Protein AF-A0A0R0FT89-F1 (afdb_monomer_lite)

Organism: Glycine max (NCBI:txid3847)

Sequence (189 aa):
MSRLRRLIQASVDATKKVISGNLDDLMPPPERPIFSFNSKQELSKWHLYSDSEFGGLSSASLQITESENGATSGIFSGNLSLDVSEGSKWNITRSGFCGMRSKKFDGFIDLDSYDTIAMKLKGDGRCYISTIYTENWVNSPGQMEDNSWQAFVYVPEGNWYIMKVLYLVERCLWFHSRSQSLCKGGGLC

Radius of gyration: 23.02 Å; chains: 1; bounding box: 57×59×63 Å

Secondary structure (DSSP, 8-state):
-HHHHHHHHHHHHHHHHHHTT-GGGGSPPS---S--TTSGGGGGGEEEEEGGGGTB--EEEEEEEE-TTS-EEEEEEEE----B-TT-SS--S----EEEEEPP-SS----TT-S-EEEEEEB-S-EEEEEEEE--SSSPTT--PPEEEEEEEE--BSSEEEEEE---TTHHHHHHHHHSSSS------

InterPro domains:
  IPR008979 Galactose-binding-like domain superfamily [SSF49785] (32-164)
  IPR013857 NADH:ubiquinone oxidoreductase intermediate-associated protein 30 [PF08547] (35-165)
  IPR039131 Complex I intermediate-associated protein 30, mitochondrial [PTHR13194] (4-165)

Structure (mmCIF, N/CA/C/O backbone):
data_AF-A0A0R0FT89-F1
#
_entry.id   AF-A0A0R0FT89-F1
#
loop_
_atom_site.group_PDB
_atom_site.id
_atom_site.type_symbol
_atom_site.label_atom_id
_atom_site.label_alt_id
_atom_site.label_comp_id
_atom_site.label_asym_id
_atom_site.label_entity_id
_atom_site.label_seq_id
_atom_site.pdbx_PDB_ins_code
_atom_site.Cartn_x
_atom_site.Cartn_y
_atom_site.Cartn_z
_atom_site.occupancy
_atom_site.B_iso_or_equiv
_atom_site.auth_seq_id
_atom_site.auth_comp_id
_atom_site.auth_asym_id
_atom_site.auth_atom_id
_atom_site.pdbx_PDB_model_num
ATOM 1 N N . MET A 1 1 ? 0.364 22.016 33.269 1.00 51.41 1 MET A N 1
ATOM 2 C CA . MET A 1 1 ? -0.977 21.803 33.870 1.00 51.41 1 MET A CA 1
ATOM 3 C C . MET A 1 1 ? -1.904 20.878 33.057 1.00 51.41 1 MET A C 1
ATOM 5 O O . MET A 1 1 ? -2.692 20.181 33.680 1.00 51.41 1 MET A O 1
ATOM 9 N N . SER A 1 2 ? -1.837 20.799 31.713 1.00 70.06 2 SER A N 1
ATOM 10 C CA . SER A 1 2 ? -2.791 19.978 30.921 1.00 70.06 2 SER A CA 1
ATOM 11 C C . SER A 1 2 ? -2.504 18.465 30.889 1.00 70.06 2 SER A C 1
ATOM 13 O O . SER A 1 2 ? -3.442 17.675 30.867 1.00 70.06 2 SER A O 1
ATOM 15 N N . ARG A 1 3 ? -1.233 18.037 30.938 1.00 62.16 3 ARG A N 1
ATOM 16 C CA . ARG A 1 3 ? -0.854 16.608 30.864 1.00 62.16 3 ARG A CA 1
ATOM 17 C C . ARG A 1 3 ? -1.280 15.804 32.097 1.00 62.16 3 ARG A C 1
ATOM 19 O O . ARG A 1 3 ? -1.807 14.711 31.948 1.00 62.16 3 ARG A O 1
ATOM 26 N N . LEU A 1 4 ? -1.129 16.377 33.293 1.00 74.75 4 LEU A N 1
ATOM 27 C CA . LEU A 1 4 ? -1.527 15.730 34.549 1.00 74.75 4 LEU A CA 1
ATOM 28 C C . LEU A 1 4 ? -3.049 15.544 34.639 1.00 74.75 4 LEU A C 1
ATOM 30 O O . LEU A 1 4 ? -3.516 14.469 34.993 1.00 74.75 4 LEU A O 1
ATOM 34 N N . ARG A 1 5 ? -3.826 16.556 34.226 1.00 74.69 5 ARG A N 1
ATOM 35 C CA . ARG A 1 5 ? -5.290 16.439 34.123 1.00 74.69 5 ARG A CA 1
ATOM 36 C C . ARG A 1 5 ? -5.708 15.348 33.143 1.00 74.69 5 ARG A C 1
ATOM 38 O O . ARG A 1 5 ? -6.642 14.619 33.429 1.00 74.69 5 ARG A O 1
ATOM 45 N N . ARG A 1 6 ? -4.996 15.205 32.022 1.00 68.31 6 ARG A N 1
ATOM 46 C CA . ARG A 1 6 ? -5.276 14.176 31.013 1.00 68.31 6 ARG A CA 1
ATOM 47 C C . ARG A 1 6 ? -5.025 12.759 31.542 1.00 68.31 6 ARG A C 1
ATOM 49 O O . ARG A 1 6 ? -5.810 11.869 31.249 1.00 68.31 6 ARG A O 1
ATOM 56 N N . LEU A 1 7 ? -3.980 12.572 32.352 1.00 77.94 7 LEU A N 1
ATOM 57 C CA . LEU A 1 7 ? -3.679 11.292 33.008 1.00 77.94 7 LEU A CA 1
ATOM 58 C C . LEU A 1 7 ? -4.712 10.936 34.085 1.00 77.94 7 LEU A C 1
ATOM 60 O O . LEU A 1 7 ? -5.176 9.802 34.132 1.00 77.94 7 LEU A O 1
ATOM 64 N N . ILE A 1 8 ? -5.111 11.909 34.908 1.00 79.50 8 ILE A N 1
ATOM 65 C CA . ILE A 1 8 ? -6.155 11.716 35.926 1.00 79.50 8 ILE A CA 1
ATOM 66 C C . ILE A 1 8 ? -7.503 11.417 35.259 1.00 79.50 8 ILE A C 1
ATOM 68 O O . ILE A 1 8 ? -8.214 10.517 35.687 1.00 79.50 8 ILE A O 1
ATOM 72 N N . GLN A 1 9 ? -7.835 12.125 34.177 1.00 75.88 9 GLN A N 1
ATOM 73 C CA . GLN A 1 9 ? -9.058 11.873 33.418 1.00 75.88 9 GLN A CA 1
ATOM 74 C C . GLN A 1 9 ? -9.055 10.460 32.822 1.00 75.88 9 GLN A C 1
ATOM 76 O O . GLN A 1 9 ? -10.023 9.729 32.992 1.00 75.88 9 GLN A O 1
ATOM 81 N N . ALA A 1 10 ? -7.938 10.038 32.221 1.00 74.31 10 ALA A N 1
ATOM 82 C CA . ALA A 1 10 ? -7.791 8.689 31.683 1.00 74.31 10 ALA A CA 1
ATOM 83 C C . ALA A 1 10 ? -7.936 7.600 32.762 1.00 74.31 10 ALA A C 1
ATOM 85 O O . ALA A 1 10 ? -8.550 6.570 32.492 1.00 74.31 10 ALA A O 1
ATOM 86 N N . SER A 1 11 ? -7.426 7.817 33.985 1.00 75.38 11 SER A N 1
ATOM 87 C CA . SER A 1 11 ? -7.580 6.836 35.071 1.00 75.38 11 SER A CA 1
A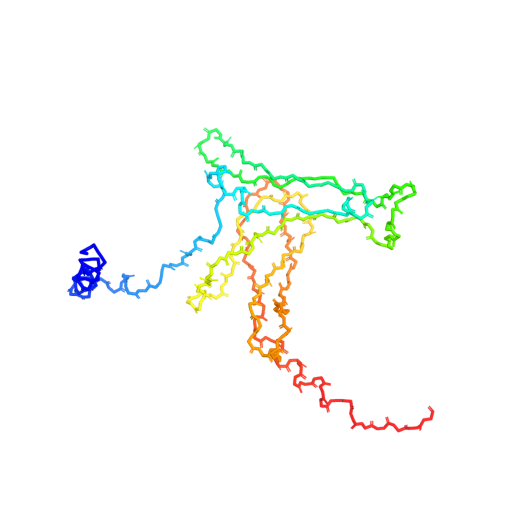TOM 88 C C . SER A 1 11 ? -9.017 6.767 35.598 1.00 75.38 11 SER A C 1
ATOM 90 O O . SER A 1 11 ? -9.526 5.675 35.856 1.00 75.38 11 SER A O 1
ATOM 92 N N . VAL A 1 12 ? -9.698 7.911 35.712 1.00 81.12 12 VAL A N 1
ATOM 93 C CA . VAL A 1 12 ? -11.108 7.982 36.122 1.00 81.12 12 VAL A CA 1
ATOM 94 C C . VAL A 1 12 ? -12.009 7.335 35.072 1.00 81.12 12 VAL A C 1
ATOM 96 O O . VAL A 1 12 ? -12.907 6.575 35.432 1.00 81.12 12 VAL A O 1
ATOM 99 N N . ASP A 1 13 ? -11.751 7.578 33.788 1.00 78.31 13 ASP A N 1
ATOM 100 C CA . ASP A 1 13 ? -12.515 6.991 32.688 1.00 78.31 13 ASP A CA 1
ATOM 101 C C . ASP A 1 13 ? -12.289 5.472 32.610 1.00 78.31 13 ASP A C 1
ATOM 103 O O . ASP A 1 13 ? -13.249 4.720 32.464 1.00 78.31 13 ASP A O 1
ATOM 107 N N . ALA A 1 14 ? -11.050 5.001 32.798 1.00 71.38 14 ALA A N 1
ATOM 108 C CA . ALA A 1 14 ? -10.745 3.571 32.885 1.00 71.38 14 ALA A CA 1
ATOM 109 C C . ALA A 1 14 ? -11.446 2.903 34.081 1.00 71.38 14 ALA A C 1
ATOM 111 O O . ALA A 1 14 ? -12.045 1.841 33.938 1.00 71.38 14 ALA A O 1
ATOM 112 N N . THR A 1 15 ? -11.446 3.554 35.248 1.00 74.31 15 THR A N 1
ATOM 113 C CA . THR A 1 15 ? -12.088 3.024 36.463 1.00 74.31 15 THR A CA 1
ATOM 114 C C . THR A 1 15 ? -13.611 2.981 36.324 1.00 74.31 15 THR A C 1
ATOM 116 O O . THR A 1 15 ? -14.237 1.989 36.688 1.00 74.31 15 THR A O 1
ATOM 119 N N . LYS A 1 16 ? -14.222 4.018 35.735 1.00 71.69 16 LYS A N 1
ATOM 120 C CA . LYS A 1 16 ? -15.661 4.030 35.428 1.00 71.69 16 LYS A CA 1
ATOM 121 C C . LYS A 1 16 ? -16.050 2.916 34.457 1.00 71.69 16 LYS A C 1
ATOM 123 O O . LYS A 1 16 ? -17.075 2.278 34.675 1.00 71.69 16 LYS A O 1
ATOM 128 N N . LYS A 1 17 ? -15.230 2.656 33.435 1.00 66.94 17 LYS A N 1
ATOM 129 C CA . LYS A 1 17 ? -15.458 1.576 32.463 1.00 66.94 17 LYS A CA 1
ATOM 130 C C . LYS A 1 17 ? -15.412 0.195 33.114 1.00 66.94 17 LYS A C 1
ATOM 132 O O . LYS A 1 17 ? -16.342 -0.584 32.935 1.00 66.94 17 LYS A O 1
ATOM 137 N N . VAL A 1 18 ? -14.409 -0.066 33.954 1.00 66.69 18 VAL A N 1
ATOM 138 C CA . VAL A 1 18 ? -14.287 -1.340 34.689 1.00 66.69 18 VAL A CA 1
ATOM 139 C C . VAL A 1 18 ? -15.462 -1.553 35.650 1.00 66.69 18 VAL A C 1
ATOM 141 O O . VAL A 1 18 ? -16.026 -2.641 35.697 1.00 66.69 18 VAL A O 1
ATOM 144 N N . ILE A 1 19 ? -15.877 -0.511 36.380 1.00 69.19 19 ILE A N 1
ATOM 145 C CA . ILE A 1 19 ? -17.004 -0.593 37.326 1.00 69.19 19 ILE A CA 1
ATOM 146 C C . ILE A 1 19 ? -18.345 -0.777 36.600 1.00 69.19 19 ILE A C 1
ATOM 148 O O . ILE A 1 19 ? -19.240 -1.427 37.132 1.00 69.19 19 ILE A O 1
ATOM 152 N N . SER A 1 20 ? -18.490 -0.238 35.384 1.00 68.25 20 SER A N 1
ATOM 153 C CA . SER A 1 20 ? -19.727 -0.362 34.602 1.00 68.25 20 SER A CA 1
ATOM 154 C C . SER A 1 20 ? -20.016 -1.778 34.085 1.00 68.25 20 SER A C 1
ATOM 156 O O . SER A 1 20 ? -21.112 -2.017 33.589 1.00 68.25 20 SER A O 1
ATOM 158 N N . GLY A 1 21 ? -19.079 -2.727 34.233 1.00 58.06 21 GLY A N 1
ATOM 159 C CA . GLY A 1 21 ? -19.326 -4.155 34.000 1.00 58.06 21 GLY A CA 1
ATOM 160 C C . GLY A 1 21 ? -19.581 -4.548 32.542 1.00 58.06 21 GLY A C 1
ATOM 161 O O . GLY A 1 21 ? -19.957 -5.689 32.283 1.00 58.06 21 GLY A O 1
ATOM 162 N N . ASN A 1 22 ? -19.372 -3.637 31.590 1.00 62.38 22 ASN A N 1
ATOM 163 C CA . ASN A 1 22 ? -19.548 -3.918 30.173 1.00 62.38 22 ASN A CA 1
ATOM 164 C C . ASN A 1 22 ? -18.294 -4.640 29.653 1.00 62.38 22 ASN A C 1
ATOM 166 O O . ASN A 1 22 ? -17.325 -4.005 29.241 1.00 62.38 22 ASN A O 1
ATOM 170 N N . LEU A 1 23 ? -18.274 -5.973 29.760 1.00 61.62 23 LEU A N 1
ATOM 171 C CA . LEU A 1 23 ? -17.127 -6.809 29.369 1.00 61.62 23 LEU A CA 1
ATOM 172 C C . LEU A 1 23 ? -16.722 -6.600 27.898 1.00 61.62 23 LEU A C 1
ATOM 174 O O . LEU A 1 23 ? -15.545 -6.725 27.566 1.00 61.62 23 LEU A O 1
ATOM 178 N N . ASP A 1 24 ? -17.681 -6.220 27.051 1.00 63.78 24 ASP A N 1
ATOM 179 C CA . ASP A 1 24 ? -17.471 -5.911 25.634 1.00 63.78 24 ASP A CA 1
ATOM 180 C C . ASP A 1 24 ? -16.520 -4.716 25.419 1.00 63.78 24 ASP A C 1
ATOM 182 O O . ASP A 1 24 ? -15.804 -4.681 24.424 1.00 63.78 24 ASP A O 1
ATOM 186 N N . ASP A 1 25 ? -16.433 -3.776 26.372 1.00 62.91 25 ASP A N 1
ATOM 187 C CA . ASP A 1 25 ? -15.508 -2.628 26.314 1.00 62.91 25 ASP A CA 1
ATOM 188 C C . ASP A 1 25 ? -14.064 -2.986 26.731 1.00 62.91 25 ASP A C 1
ATOM 190 O O . ASP A 1 25 ? -13.153 -2.164 26.581 1.00 62.91 25 ASP A O 1
ATOM 194 N N . LEU A 1 26 ? -13.840 -4.186 27.285 1.00 70.62 26 LEU A N 1
ATOM 195 C CA . LEU A 1 26 ? -12.506 -4.708 27.620 1.00 70.62 26 LEU A CA 1
ATOM 196 C C . LEU A 1 26 ? -11.889 -5.509 26.470 1.00 70.62 26 LEU A C 1
ATOM 198 O O . LEU A 1 26 ? -10.682 -5.760 26.480 1.00 70.62 26 LEU A O 1
ATOM 202 N N . MET A 1 27 ? -12.702 -5.914 25.496 1.00 77.00 27 MET A N 1
ATOM 203 C CA . MET A 1 27 ? -12.238 -6.613 24.310 1.00 77.00 27 MET A CA 1
ATOM 204 C C . MET A 1 27 ? -11.830 -5.613 23.222 1.00 77.00 27 MET A C 1
ATOM 206 O O . MET A 1 27 ? -12.475 -4.575 23.053 1.00 77.00 27 MET A O 1
ATOM 210 N N . PRO A 1 28 ? -10.761 -5.899 22.459 1.00 80.69 28 PRO A N 1
ATOM 211 C CA . PRO A 1 28 ? -10.454 -5.116 21.274 1.00 80.69 28 PRO A CA 1
ATOM 212 C C . PRO A 1 28 ? -11.654 -5.164 20.314 1.00 80.69 28 PRO A C 1
ATOM 214 O O . PRO A 1 28 ? -12.344 -6.188 20.245 1.00 80.69 28 PRO A O 1
ATOM 217 N N . PRO A 1 29 ? -11.928 -4.073 19.575 1.00 86.12 29 PRO A N 1
ATOM 218 C CA . PRO A 1 29 ? -13.010 -4.079 18.605 1.00 86.12 29 PRO A CA 1
ATOM 219 C C . PRO A 1 29 ? -12.777 -5.203 17.586 1.00 86.12 29 PRO A C 1
ATOM 221 O O . PRO A 1 29 ? -11.628 -5.499 17.261 1.00 86.12 29 PRO A O 1
ATOM 224 N N . PRO A 1 30 ? -13.842 -5.808 17.037 1.00 86.88 30 PRO A N 1
ATOM 225 C CA . PRO A 1 30 ? -13.707 -6.922 16.098 1.00 86.88 30 PRO A CA 1
ATOM 226 C C . PRO A 1 30 ? -12.933 -6.537 14.828 1.00 86.88 30 PRO A C 1
ATOM 228 O O . PRO A 1 30 ? -12.317 -7.390 14.195 1.00 86.88 30 PRO A O 1
ATOM 231 N N . GLU A 1 31 ? -12.947 -5.253 14.457 1.00 90.25 31 GLU A N 1
ATOM 232 C CA . GLU A 1 31 ? -12.213 -4.714 13.317 1.00 90.25 31 GLU A CA 1
ATOM 233 C C . GLU A 1 31 ? -11.557 -3.378 13.679 1.00 90.25 31 GLU A C 1
ATOM 235 O O . GLU A 1 31 ? -12.156 -2.524 14.340 1.00 90.25 31 GLU A O 1
ATOM 240 N N . ARG A 1 32 ? -10.329 -3.169 13.190 1.00 91.00 32 ARG A N 1
ATOM 241 C CA . ARG A 1 32 ? -9.592 -1.910 13.330 1.00 91.00 32 ARG A CA 1
ATOM 242 C C . ARG A 1 32 ? -9.208 -1.361 11.954 1.00 91.00 32 ARG A C 1
ATOM 244 O O . ARG A 1 32 ? -8.388 -1.976 11.271 1.00 91.00 32 ARG A O 1
ATOM 251 N N . PRO A 1 33 ? -9.729 -0.191 11.537 1.00 91.19 33 PRO A N 1
ATOM 252 C CA . PRO A 1 33 ? -9.312 0.429 10.286 1.00 91.19 33 PRO A CA 1
ATOM 253 C C . PRO A 1 33 ? -7.873 0.948 10.404 1.00 91.19 33 PRO A C 1
ATOM 255 O O . PRO A 1 33 ? -7.570 1.783 11.256 1.00 91.19 33 PRO A O 1
ATOM 258 N N . ILE A 1 34 ? -6.989 0.451 9.534 1.00 91.12 34 ILE A N 1
ATOM 259 C CA . ILE A 1 34 ? -5.582 0.879 9.452 1.00 91.12 34 ILE A CA 1
ATOM 260 C C . ILE A 1 34 ? -5.455 2.086 8.515 1.00 91.12 34 ILE A C 1
ATOM 262 O O . ILE A 1 34 ? -4.914 3.123 8.890 1.00 91.12 34 ILE A O 1
ATOM 266 N N . PHE A 1 35 ? -6.014 1.963 7.310 1.00 91.44 35 PHE A N 1
ATOM 267 C CA . PHE A 1 35 ? -6.067 3.016 6.299 1.00 91.44 35 PHE A CA 1
ATOM 268 C C . PHE A 1 35 ? -7.493 3.143 5.770 1.00 91.44 35 PHE A C 1
ATOM 270 O O . PHE A 1 35 ? -8.168 2.136 5.556 1.00 91.44 35 PHE A O 1
ATOM 277 N N . SER A 1 36 ? -7.948 4.377 5.542 1.00 92.25 36 SER A N 1
ATOM 278 C CA . SER A 1 36 ? -9.286 4.645 5.007 1.00 92.25 36 SER A CA 1
ATOM 279 C C . SER A 1 36 ? -9.254 5.824 4.049 1.00 92.25 36 SER A C 1
ATOM 281 O O . SER A 1 36 ? -8.884 6.933 4.428 1.00 92.25 36 SER A O 1
ATOM 283 N N . PHE A 1 37 ? -9.711 5.616 2.817 1.00 92.56 37 PHE A N 1
ATOM 284 C CA . PHE A 1 37 ? -9.745 6.646 1.773 1.00 92.56 37 PHE A CA 1
ATOM 285 C C . PHE A 1 37 ? -10.969 7.566 1.891 1.00 92.56 37 PHE A C 1
ATOM 287 O O . PHE A 1 37 ? -11.637 7.857 0.902 1.00 92.56 37 PHE A O 1
ATOM 294 N N . ASN A 1 38 ? -11.254 8.036 3.110 1.00 90.12 38 ASN A N 1
ATOM 295 C CA . ASN A 1 38 ? -12.439 8.851 3.384 1.00 90.12 38 ASN A CA 1
ATOM 296 C C . ASN A 1 38 ? -12.203 10.348 3.148 1.00 90.12 38 ASN A C 1
ATOM 298 O O . ASN A 1 38 ? -13.153 11.116 3.038 1.00 90.12 38 ASN A O 1
ATOM 302 N N . SER A 1 39 ? -10.937 10.771 3.116 1.00 89.88 39 SER A N 1
ATOM 303 C CA . SER A 1 39 ? -10.529 12.171 3.008 1.00 89.88 39 SER A CA 1
ATOM 304 C C . SER A 1 39 ? -9.321 12.310 2.096 1.00 89.88 39 SER A C 1
ATOM 306 O O . SER A 1 39 ? -8.388 11.512 2.168 1.00 89.88 39 SER A O 1
ATOM 308 N N . LYS A 1 40 ? -9.289 13.383 1.295 1.00 90.12 40 LYS A N 1
ATOM 309 C CA . LYS A 1 40 ?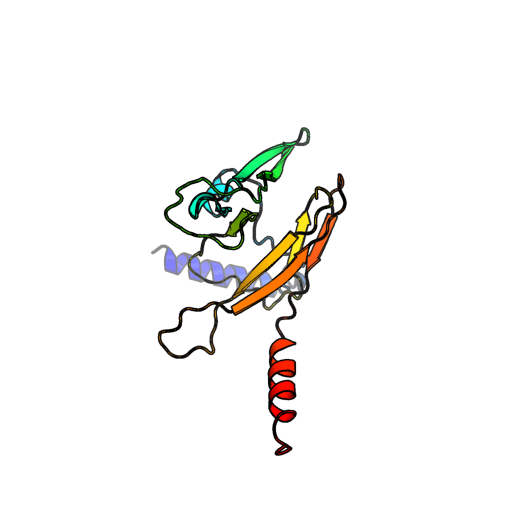 -8.163 13.725 0.403 1.00 90.12 40 LYS A CA 1
ATOM 310 C C . LYS A 1 40 ? -6.832 13.872 1.143 1.00 90.12 40 LYS A C 1
ATOM 312 O O . LYS A 1 40 ? -5.784 13.662 0.543 1.00 90.12 40 LYS A O 1
ATOM 317 N N . GLN A 1 41 ? -6.860 14.169 2.442 1.00 90.44 41 GLN A N 1
ATOM 318 C CA . GLN A 1 41 ? -5.656 14.223 3.275 1.00 90.44 41 GLN A CA 1
ATOM 319 C C . GLN A 1 41 ? -4.956 12.862 3.373 1.00 90.44 41 GLN A C 1
ATOM 321 O O . GLN A 1 41 ? -3.733 12.820 3.507 1.00 90.44 41 GLN A O 1
ATOM 326 N N . GLU A 1 42 ? -5.695 11.757 3.244 1.00 90.31 42 GLU A N 1
ATOM 327 C CA . GLU A 1 42 ? -5.132 10.409 3.302 1.00 90.31 42 GLU A CA 1
ATOM 328 C C . GLU A 1 42 ? -4.124 10.173 2.176 1.00 90.31 42 GLU A C 1
ATOM 330 O O . GLU A 1 42 ? -3.102 9.538 2.406 1.00 90.31 42 GLU A O 1
ATOM 335 N N . LEU A 1 43 ? -4.337 10.768 0.994 1.00 93.19 43 LEU A N 1
ATOM 336 C CA . LEU A 1 43 ? -3.427 10.650 -0.152 1.00 93.19 43 LEU A CA 1
ATOM 337 C C . LEU A 1 43 ? -1.994 11.075 0.188 1.00 93.19 43 LEU A C 1
ATOM 339 O O . LEU A 1 43 ? -1.039 10.509 -0.334 1.00 93.19 43 LEU A O 1
ATOM 343 N N . SER A 1 44 ? -1.829 12.027 1.112 1.00 93.44 44 SER A N 1
ATOM 344 C CA . SER A 1 44 ? -0.511 12.497 1.548 1.00 93.44 44 SER A CA 1
ATOM 345 C C . SER A 1 44 ? 0.297 11.433 2.296 1.00 93.44 44 SER A C 1
ATOM 347 O O . SER A 1 44 ? 1.528 11.518 2.318 1.00 93.44 44 SER A O 1
ATOM 349 N N . LYS A 1 45 ? -0.370 10.420 2.865 1.00 93.44 45 LYS A N 1
ATOM 350 C CA . LYS A 1 45 ? 0.250 9.281 3.553 1.00 93.44 45 LYS A CA 1
ATOM 351 C C . LYS A 1 45 ? 0.698 8.185 2.594 1.00 93.44 45 LYS A C 1
ATOM 353 O O . LYS A 1 45 ? 1.369 7.260 3.031 1.00 93.44 45 LYS A O 1
ATOM 358 N N . TRP A 1 46 ? 0.359 8.277 1.312 1.00 95.31 46 TRP A N 1
ATOM 359 C CA . TRP A 1 46 ? 0.740 7.297 0.304 1.00 95.31 46 TRP A CA 1
ATOM 360 C C . TRP A 1 46 ? 1.833 7.851 -0.604 1.00 95.31 46 TRP A C 1
ATOM 362 O O . TRP A 1 46 ? 1.964 9.057 -0.821 1.00 95.31 46 TRP A O 1
ATOM 372 N N . HIS A 1 47 ? 2.659 6.948 -1.107 1.00 95.44 47 HIS A N 1
ATOM 373 C CA . HIS A 1 47 ? 3.677 7.221 -2.101 1.00 95.44 47 HIS A CA 1
ATOM 374 C C . HIS A 1 47 ? 3.468 6.270 -3.276 1.00 95.44 47 HIS A C 1
ATOM 376 O O . HIS A 1 47 ? 3.432 5.050 -3.101 1.00 95.44 47 HIS A O 1
ATOM 382 N N . LEU A 1 48 ? 3.290 6.859 -4.455 1.00 96.19 48 LEU A N 1
ATOM 383 C CA . LEU A 1 48 ? 3.177 6.158 -5.726 1.00 96.19 48 LEU A CA 1
ATOM 384 C C . LEU A 1 48 ? 4.570 5.985 -6.309 1.00 96.19 48 LEU A C 1
ATOM 386 O O . LEU A 1 48 ? 5.383 6.900 -6.202 1.00 96.19 48 LEU A O 1
ATOM 390 N N . TYR A 1 49 ? 4.816 4.832 -6.914 1.00 94.75 49 TYR A N 1
ATOM 391 C CA . TYR A 1 49 ? 6.085 4.523 -7.559 1.00 94.75 49 TYR A CA 1
ATOM 392 C C . TYR A 1 49 ? 5.848 3.703 -8.829 1.00 94.75 49 TYR A C 1
ATOM 394 O O . TYR A 1 49 ? 4.889 2.930 -8.922 1.00 94.75 49 TYR A O 1
ATOM 402 N N . SER A 1 50 ? 6.731 3.863 -9.807 1.00 94.81 50 SER A N 1
ATOM 403 C CA . SER A 1 50 ? 6.711 3.135 -11.079 1.00 94.81 50 SER A CA 1
ATOM 404 C C . SER A 1 50 ? 8.110 3.024 -11.668 1.00 94.81 50 SER A C 1
ATOM 406 O O . SER A 1 50 ? 9.033 3.733 -11.265 1.00 94.81 50 SER A O 1
ATOM 408 N N . ASP A 1 51 ? 8.261 2.136 -12.647 1.00 92.56 51 ASP A N 1
ATOM 409 C CA . ASP A 1 51 ? 9.498 1.976 -13.418 1.00 92.56 51 ASP A CA 1
ATOM 410 C C . ASP A 1 51 ? 9.958 3.254 -14.148 1.00 92.56 51 ASP A C 1
ATOM 412 O O . ASP A 1 51 ? 11.123 3.345 -14.538 1.00 92.56 51 ASP A O 1
ATOM 416 N N . SER A 1 52 ? 9.092 4.263 -14.279 1.00 91.06 52 SER A N 1
ATOM 417 C CA . SER A 1 52 ? 9.410 5.571 -14.853 1.00 91.06 52 SER A CA 1
ATOM 418 C C . SER A 1 52 ? 10.550 6.296 -14.147 1.00 91.06 52 SER A C 1
ATOM 420 O O . SER A 1 52 ? 11.302 7.022 -14.791 1.00 91.06 52 SER A O 1
ATOM 422 N N . GLU A 1 53 ? 10.744 6.063 -12.845 1.00 89.31 53 GLU A N 1
ATOM 423 C CA . GLU A 1 53 ? 11.902 6.590 -12.101 1.00 89.31 53 GLU A CA 1
ATOM 424 C C . GLU A 1 53 ? 13.239 6.048 -12.634 1.00 89.31 53 GLU A C 1
ATOM 426 O O . GLU A 1 53 ? 14.291 6.671 -12.478 1.00 89.31 53 GLU A O 1
ATOM 431 N N . PHE A 1 54 ? 13.185 4.904 -13.314 1.00 89.06 54 PHE A N 1
ATOM 432 C CA . PHE A 1 54 ? 14.320 4.207 -13.901 1.00 89.06 54 PHE A CA 1
ATOM 433 C C . PHE A 1 54 ? 14.291 4.214 -15.439 1.00 89.06 54 PHE A C 1
ATOM 435 O O . PHE A 1 54 ? 15.094 3.526 -16.065 1.00 89.06 54 PHE A O 1
ATOM 442 N N . GLY A 1 55 ? 13.408 5.007 -16.057 1.00 89.25 55 GLY A N 1
ATOM 443 C CA . GLY A 1 55 ? 13.315 5.162 -17.513 1.00 89.25 55 GLY A CA 1
ATOM 444 C C . GLY A 1 55 ? 12.272 4.282 -18.209 1.00 89.25 55 GLY A C 1
ATOM 445 O O . GLY A 1 55 ? 12.206 4.317 -19.439 1.00 89.25 55 GLY A O 1
ATOM 446 N N . GLY A 1 56 ? 11.469 3.521 -17.459 1.00 91.06 56 GLY A N 1
ATOM 447 C CA . GLY A 1 56 ? 10.292 2.821 -17.980 1.00 91.06 56 GLY A CA 1
ATOM 448 C C . GLY A 1 56 ? 9.144 3.768 -18.349 1.00 91.06 56 GLY A C 1
ATOM 449 O O . GLY A 1 56 ? 9.175 4.960 -18.038 1.00 91.06 56 GLY A O 1
ATOM 450 N N . LEU A 1 57 ? 8.131 3.244 -19.038 1.00 92.44 57 LEU A N 1
ATOM 451 C CA . LEU A 1 57 ? 6.960 4.020 -19.465 1.00 92.44 57 LEU A CA 1
ATOM 452 C C . LEU A 1 57 ? 5.686 3.710 -18.658 1.00 92.44 57 LEU A C 1
ATOM 454 O O . LEU A 1 57 ? 4.601 4.150 -19.042 1.00 92.44 57 LEU A O 1
ATOM 458 N N . SER A 1 58 ? 5.788 2.981 -17.539 1.00 94.62 58 SER A N 1
ATOM 459 C CA . SER A 1 58 ? 4.638 2.748 -16.665 1.00 94.62 58 SER A CA 1
ATOM 460 C C . SER A 1 58 ? 4.299 3.992 -15.838 1.00 94.62 58 SER A C 1
ATOM 462 O O . SER A 1 58 ? 5.149 4.818 -15.510 1.00 94.62 58 SER A O 1
ATOM 464 N N . SER A 1 59 ? 3.032 4.119 -15.452 1.00 95.69 59 SER A N 1
ATOM 465 C CA . SER A 1 59 ? 2.522 5.219 -14.633 1.00 95.69 59 SER A CA 1
ATOM 466 C C . SER A 1 59 ? 1.553 4.719 -13.567 1.00 95.69 59 SER A C 1
ATOM 468 O O . SER A 1 59 ? 0.870 3.714 -13.755 1.00 95.69 59 SER A O 1
ATOM 470 N N . ALA A 1 60 ? 1.473 5.452 -12.458 1.00 96.69 60 ALA A N 1
ATOM 471 C CA . ALA A 1 60 ? 0.527 5.218 -11.374 1.00 96.69 60 ALA A CA 1
ATOM 472 C C . ALA A 1 60 ? -0.106 6.534 -10.909 1.00 96.69 60 ALA A C 1
ATOM 474 O O . ALA A 1 60 ? 0.536 7.582 -10.872 1.00 96.69 60 ALA A O 1
ATOM 475 N N . SER A 1 61 ? -1.369 6.465 -10.509 1.00 96.50 61 SER A N 1
ATOM 476 C CA . SER A 1 61 ? -2.140 7.564 -9.950 1.00 96.50 61 SER A CA 1
ATOM 477 C C . SER A 1 61 ? -3.049 7.051 -8.835 1.00 96.50 61 SER A C 1
ATOM 479 O O . SER A 1 61 ? -3.487 5.899 -8.844 1.00 96.50 61 SER A O 1
ATOM 481 N N . LEU A 1 62 ? -3.314 7.909 -7.854 1.00 96.31 62 LEU A N 1
ATOM 482 C CA . LEU A 1 62 ? -4.200 7.612 -6.737 1.00 96.31 62 LEU A CA 1
ATOM 483 C C . LEU A 1 62 ? -5.084 8.825 -6.487 1.00 96.31 62 LEU A C 1
ATOM 485 O O . LEU A 1 62 ? -4.591 9.923 -6.228 1.00 96.31 62 LEU A O 1
ATOM 489 N N . GLN A 1 63 ? -6.390 8.622 -6.584 1.00 95.25 63 GLN A N 1
ATOM 490 C CA . GLN A 1 63 ? -7.386 9.681 -6.457 1.00 95.25 63 GLN A CA 1
ATOM 491 C C . GLN A 1 63 ? -8.482 9.242 -5.495 1.00 95.25 63 GLN A C 1
ATOM 493 O O . GLN A 1 63 ? -8.735 8.052 -5.347 1.00 95.25 63 GLN A O 1
ATOM 498 N N . ILE A 1 64 ? -9.148 10.194 -4.846 1.00 94.62 64 ILE A N 1
ATOM 499 C CA . ILE A 1 64 ? -10.351 9.902 -4.060 1.00 94.62 64 ILE A CA 1
ATOM 500 C C . ILE A 1 64 ? -11.559 10.370 -4.848 1.00 94.62 64 ILE A C 1
ATOM 502 O O . ILE A 1 64 ? -11.602 11.515 -5.299 1.00 94.62 64 ILE A O 1
ATOM 506 N N . THR A 1 65 ? -12.526 9.473 -4.986 1.00 92.00 65 THR A N 1
ATOM 507 C CA . THR A 1 65 ? -13.805 9.726 -5.640 1.00 92.00 65 THR A CA 1
ATOM 508 C C . THR A 1 65 ? -14.938 9.619 -4.636 1.00 92.00 65 THR A C 1
ATOM 510 O O . THR A 1 65 ? -14.878 8.839 -3.683 1.00 92.00 65 THR A O 1
ATOM 513 N N . GLU A 1 66 ? -15.964 10.429 -4.856 1.00 89.81 66 GLU A N 1
ATOM 514 C CA . GLU A 1 66 ? -17.208 10.424 -4.098 1.00 89.81 66 GLU A CA 1
ATOM 515 C C . GLU A 1 66 ? -18.282 9.772 -4.966 1.00 89.81 66 GLU A C 1
ATOM 517 O O . GLU A 1 66 ? -18.467 10.143 -6.124 1.00 89.81 66 GLU A O 1
ATOM 522 N N . SER A 1 67 ? -18.951 8.758 -4.424 1.00 83.31 67 SER A N 1
ATOM 523 C CA . SER A 1 67 ? -20.109 8.138 -5.069 1.00 83.31 67 SER A CA 1
ATOM 524 C C . SER A 1 67 ? -21.383 8.941 -4.805 1.00 83.31 67 SER A C 1
ATOM 526 O O . SER A 1 67 ? -21.451 9.711 -3.848 1.00 83.31 67 SER A O 1
ATOM 528 N N . GLU A 1 68 ? -22.424 8.707 -5.608 1.00 74.81 68 GLU A N 1
ATOM 529 C CA . GLU A 1 68 ? -23.737 9.367 -5.485 1.00 74.81 68 GLU A CA 1
ATOM 530 C C . GLU A 1 68 ? -24.364 9.220 -4.087 1.00 74.81 68 GLU A C 1
ATOM 532 O O . GLU A 1 68 ? -25.081 10.103 -3.625 1.00 74.81 68 GLU A O 1
ATOM 537 N N . ASN A 1 69 ? -24.022 8.149 -3.365 1.00 78.81 69 ASN A N 1
ATOM 538 C CA . ASN A 1 69 ? -24.496 7.885 -2.005 1.00 78.81 69 ASN A CA 1
ATOM 539 C C . ASN A 1 69 ? -23.640 8.567 -0.916 1.00 78.81 69 ASN A C 1
ATOM 541 O O . ASN A 1 69 ? -23.771 8.242 0.262 1.00 78.81 69 ASN A O 1
ATOM 545 N N . GLY A 1 70 ? -22.706 9.449 -1.291 1.00 78.44 70 GLY A N 1
ATOM 546 C CA . GLY A 1 70 ? -21.784 10.124 -0.371 1.00 78.44 70 GLY A CA 1
ATOM 547 C C . GLY A 1 70 ? -20.648 9.241 0.159 1.00 78.44 70 GLY A C 1
ATOM 548 O O . GLY A 1 70 ? -19.838 9.702 0.961 1.00 78.44 70 GLY A O 1
ATOM 549 N N . ALA A 1 71 ? -20.552 7.979 -0.276 1.00 83.56 71 ALA A N 1
ATOM 550 C CA . ALA A 1 71 ? -19.445 7.108 0.105 1.00 83.56 71 ALA A CA 1
ATOM 551 C C . ALA A 1 71 ? -18.189 7.465 -0.701 1.00 83.56 71 ALA A C 1
ATOM 553 O O . ALA A 1 71 ? -18.224 7.509 -1.934 1.00 83.56 71 ALA A O 1
ATOM 554 N N . THR A 1 72 ? -17.084 7.693 0.003 1.00 91.38 72 THR A N 1
ATOM 555 C CA . THR A 1 72 ? -15.766 8.005 -0.555 1.00 91.38 72 THR A CA 1
ATOM 556 C C . THR A 1 72 ? -14.936 6.742 -0.762 1.00 91.38 72 THR A C 1
ATOM 558 O O . THR A 1 72 ? -14.984 5.803 0.034 1.00 91.38 72 THR A O 1
ATOM 561 N N . SER A 1 73 ? -14.167 6.700 -1.849 1.00 92.81 73 SER A N 1
ATOM 562 C CA . SER A 1 73 ? -13.259 5.588 -2.138 1.00 92.81 73 SER A CA 1
ATOM 563 C C . SER A 1 73 ? -11.994 6.046 -2.856 1.00 92.81 73 SER A C 1
ATOM 565 O O . SER A 1 73 ? -12.012 7.007 -3.627 1.00 92.81 73 SER A O 1
ATOM 567 N N . GLY A 1 74 ? -10.887 5.351 -2.593 1.00 94.50 74 GLY A N 1
ATOM 568 C CA . GLY A 1 74 ? -9.622 5.547 -3.292 1.00 94.50 74 GLY A CA 1
ATOM 569 C C . GLY A 1 74 ? -9.584 4.722 -4.573 1.00 94.50 74 GLY A C 1
ATOM 570 O O . GLY A 1 74 ? -9.826 3.518 -4.536 1.00 94.50 74 GLY A O 1
ATOM 571 N N . ILE A 1 75 ? -9.259 5.360 -5.692 1.00 95.00 75 ILE A N 1
ATOM 572 C CA . ILE A 1 75 ? -9.022 4.716 -6.981 1.00 95.00 75 ILE A CA 1
ATOM 573 C C . ILE A 1 75 ? -7.528 4.773 -7.262 1.00 95.00 75 ILE A C 1
ATOM 575 O O . ILE A 1 75 ? -6.976 5.849 -7.498 1.00 95.00 75 ILE A O 1
ATOM 579 N N . PHE A 1 76 ? -6.895 3.604 -7.236 1.00 95.25 76 PHE A N 1
ATOM 580 C CA . PHE A 1 76 ? -5.561 3.405 -7.783 1.00 95.25 76 PHE A CA 1
ATOM 581 C C . PHE A 1 76 ? -5.695 3.013 -9.256 1.00 95.25 76 PHE A C 1
ATOM 583 O O . PHE A 1 76 ? -6.412 2.069 -9.584 1.00 95.25 76 PHE A O 1
ATOM 590 N N . SER A 1 77 ? -5.033 3.745 -10.145 1.00 94.88 77 SER A N 1
ATOM 591 C CA . SER A 1 77 ? -5.059 3.491 -11.587 1.00 94.88 77 SER A CA 1
ATOM 592 C C . SER A 1 77 ? -3.712 3.815 -12.217 1.00 94.88 77 SER A C 1
ATOM 594 O O . SER A 1 77 ? -2.913 4.554 -11.650 1.00 94.88 77 SER A O 1
ATOM 596 N N . GLY A 1 78 ? -3.442 3.266 -13.396 1.00 93.88 78 GLY A N 1
ATOM 597 C CA . GLY A 1 78 ? -2.153 3.438 -14.047 1.00 93.88 78 GLY A CA 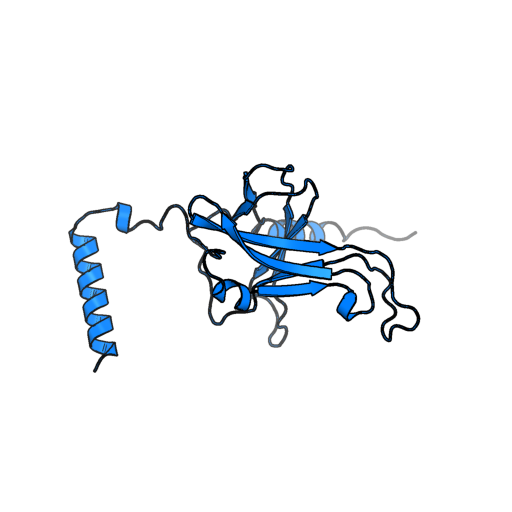1
ATOM 598 C C . GLY A 1 78 ? -2.088 2.763 -15.406 1.00 93.88 78 GLY A C 1
ATOM 599 O O . GLY A 1 78 ? -3.005 2.037 -15.799 1.00 93.88 78 GLY A O 1
ATOM 600 N N . ASN A 1 79 ? -0.990 2.997 -16.114 1.00 94.00 79 ASN A N 1
ATOM 601 C CA . ASN A 1 79 ? -0.652 2.288 -17.342 1.00 94.00 79 ASN A CA 1
ATOM 602 C C . ASN A 1 79 ? 0.613 1.463 -17.098 1.00 94.00 79 ASN A C 1
ATOM 604 O O . ASN A 1 79 ? 1.582 1.988 -16.560 1.00 94.00 79 ASN A O 1
ATOM 608 N N . LEU A 1 80 ? 0.589 0.185 -17.469 1.00 92.56 80 LEU A N 1
ATOM 609 C CA . LEU A 1 80 ? 1.761 -0.683 -17.414 1.00 92.56 80 LEU A CA 1
ATOM 610 C C . LEU A 1 80 ? 2.328 -0.821 -18.821 1.00 92.56 80 LEU A C 1
ATOM 612 O O . LEU A 1 80 ? 1.595 -1.207 -19.733 1.00 92.56 80 LEU A O 1
ATOM 616 N N . SER A 1 81 ? 3.623 -0.559 -18.968 1.00 91.56 81 SER A N 1
ATOM 617 C CA . SER A 1 81 ? 4.349 -0.772 -20.215 1.00 91.56 81 SER A CA 1
ATOM 618 C C . SER A 1 81 ? 5.672 -1.483 -19.951 1.00 91.56 81 SER A C 1
ATOM 620 O O . SER A 1 81 ? 6.341 -1.231 -18.952 1.00 91.56 81 SER A O 1
ATOM 622 N N . LEU A 1 82 ? 6.045 -2.382 -20.861 1.00 90.88 82 LEU A N 1
ATOM 623 C CA . LEU A 1 82 ? 7.367 -3.009 -20.876 1.00 90.88 82 LEU A CA 1
ATOM 624 C C . LEU A 1 82 ? 8.395 -2.152 -21.627 1.00 90.88 82 LEU A C 1
ATOM 626 O O . LEU A 1 82 ? 9.586 -2.462 -21.610 1.00 90.88 82 LEU A O 1
ATOM 630 N N . ASP A 1 83 ? 7.962 -1.070 -22.262 1.00 89.38 83 ASP A N 1
ATOM 631 C CA . ASP A 1 83 ? 8.842 -0.202 -23.025 1.00 89.38 83 ASP A CA 1
ATOM 632 C C . ASP A 1 83 ? 9.712 0.654 -22.099 1.00 89.38 83 ASP A C 1
ATOM 634 O O . ASP A 1 83 ? 9.308 1.075 -21.007 1.00 89.38 83 ASP A O 1
ATOM 638 N N . VAL A 1 84 ? 10.929 0.922 -22.565 1.00 86.88 84 VAL A N 1
ATOM 639 C CA . VAL A 1 84 ? 11.939 1.724 -21.874 1.00 86.88 84 VAL A CA 1
ATOM 640 C C . VAL A 1 84 ? 12.375 2.831 -22.821 1.00 86.88 84 VAL A C 1
ATOM 642 O O . VAL A 1 84 ? 12.558 2.601 -24.015 1.00 86.88 84 VAL A O 1
ATOM 645 N N . SER A 1 85 ? 12.523 4.041 -22.292 1.00 85.50 85 SER A N 1
ATOM 646 C CA . SER A 1 85 ? 12.974 5.191 -23.075 1.00 85.50 85 SER A CA 1
ATOM 647 C C . SER A 1 85 ? 14.396 4.991 -23.610 1.00 85.50 85 SER A C 1
ATOM 649 O O . SER A 1 85 ? 15.315 4.621 -22.876 1.00 85.50 85 SER A O 1
ATOM 651 N N . GLU A 1 86 ? 14.585 5.255 -24.904 1.00 80.31 86 GLU A N 1
ATOM 652 C CA . GLU A 1 86 ? 15.898 5.182 -25.544 1.00 80.31 86 GLU A CA 1
ATOM 653 C C . GLU A 1 86 ? 16.853 6.208 -24.913 1.00 80.31 86 GLU A C 1
ATOM 655 O O . GLU A 1 86 ? 16.547 7.397 -24.823 1.00 80.31 86 GLU A O 1
ATOM 660 N N . GLY A 1 87 ? 18.021 5.748 -24.455 1.00 73.44 87 GLY A N 1
ATOM 661 C CA . GLY A 1 87 ? 19.017 6.607 -23.808 1.00 73.44 87 GLY A CA 1
ATOM 662 C C . GLY A 1 87 ? 18.766 6.884 -22.321 1.00 73.44 87 GLY A C 1
ATOM 663 O O . GLY A 1 87 ? 19.345 7.829 -21.776 1.00 73.44 87 GLY A O 1
ATOM 664 N N . SER A 1 88 ? 17.938 6.081 -21.643 1.00 72.56 88 SER A N 1
ATOM 665 C CA . SER A 1 88 ? 17.794 6.160 -20.188 1.00 72.56 88 SER A CA 1
ATOM 666 C C . SER A 1 88 ? 19.153 6.012 -19.488 1.00 72.56 88 SER A C 1
ATOM 668 O O . SER A 1 88 ? 19.986 5.173 -19.828 1.00 72.56 88 SER A O 1
ATOM 670 N N . LYS A 1 89 ? 19.382 6.828 -18.451 1.00 73.56 89 LYS A N 1
ATOM 671 C CA . LYS A 1 89 ? 20.601 6.754 -17.621 1.00 73.56 89 LYS A CA 1
ATOM 672 C C . LYS A 1 89 ? 20.762 5.380 -16.954 1.00 73.56 89 LYS A C 1
ATOM 674 O O . LYS A 1 89 ? 21.875 4.962 -16.643 1.00 73.56 89 LYS A O 1
ATOM 679 N N . TRP A 1 90 ? 19.641 4.710 -16.705 1.00 73.06 90 TRP A N 1
ATOM 680 C CA . TRP A 1 90 ? 19.566 3.418 -16.047 1.00 73.06 90 TRP A CA 1
ATOM 681 C C . TRP A 1 90 ? 19.230 2.338 -17.075 1.00 73.06 90 TRP A C 1
ATOM 683 O O . TRP A 1 90 ? 18.176 2.387 -17.708 1.00 73.06 90 TRP A O 1
ATOM 693 N N . ASN A 1 91 ? 20.119 1.353 -17.222 1.00 73.56 91 ASN A N 1
ATOM 694 C CA . ASN A 1 91 ? 19.850 0.140 -17.992 1.00 73.56 91 ASN A CA 1
ATOM 695 C C . ASN A 1 91 ? 19.034 -0.823 -17.125 1.00 73.56 91 ASN A C 1
ATOM 697 O O . ASN A 1 91 ? 19.592 -1.636 -16.385 1.00 73.56 91 ASN A O 1
ATOM 701 N N . ILE A 1 92 ? 17.709 -0.705 -17.183 1.00 79.50 92 ILE A N 1
ATOM 702 C CA . ILE A 1 92 ? 16.813 -1.636 -16.498 1.00 79.50 92 ILE A CA 1
ATOM 703 C C . ILE A 1 92 ? 16.616 -2.905 -17.323 1.00 79.50 92 ILE A C 1
ATOM 705 O O . ILE A 1 92 ? 16.318 -2.859 -18.511 1.00 79.50 92 ILE A O 1
ATOM 709 N N . THR A 1 93 ? 16.770 -4.062 -16.681 1.00 76.12 93 THR A N 1
ATOM 710 C CA . THR A 1 93 ? 16.554 -5.371 -17.321 1.00 76.12 93 THR A CA 1
ATOM 711 C C . THR A 1 93 ? 15.089 -5.810 -17.282 1.00 76.12 93 THR A C 1
ATOM 713 O O . THR A 1 93 ? 14.704 -6.716 -18.017 1.00 76.12 93 THR A O 1
ATOM 716 N N . ARG A 1 94 ? 14.285 -5.230 -16.378 1.00 80.38 94 ARG A N 1
ATOM 717 C CA . ARG A 1 94 ? 12.872 -5.569 -16.158 1.00 80.38 94 ARG A CA 1
ATOM 718 C C . ARG A 1 94 ? 12.060 -4.304 -15.867 1.00 80.38 94 ARG A C 1
ATOM 720 O O . ARG A 1 94 ? 12.147 -3.752 -14.773 1.00 80.38 94 ARG A O 1
ATOM 727 N N . SER A 1 95 ? 11.301 -3.869 -16.862 1.00 87.38 95 SER A N 1
ATOM 728 C CA . SER A 1 95 ? 10.254 -2.841 -16.810 1.00 87.38 95 SER A CA 1
ATOM 729 C C . SER A 1 95 ? 8.874 -3.492 -16.613 1.00 87.38 95 SER A C 1
ATOM 731 O O . SER A 1 95 ? 8.761 -4.717 -16.524 1.00 87.38 95 SER A O 1
ATOM 733 N N . GLY A 1 96 ? 7.819 -2.685 -16.526 1.00 90.19 96 GLY A N 1
ATOM 734 C CA . GLY A 1 96 ? 6.434 -3.128 -16.386 1.00 90.19 96 GLY A CA 1
ATOM 735 C C . GLY A 1 96 ? 5.941 -3.190 -14.951 1.00 90.19 96 GLY A C 1
ATOM 736 O O . GLY A 1 96 ? 5.181 -4.099 -14.617 1.00 90.19 96 GLY A O 1
ATOM 737 N N . PHE A 1 97 ? 6.362 -2.260 -14.089 1.00 91.81 97 PHE A N 1
ATOM 738 C CA . PHE A 1 97 ? 5.856 -2.208 -12.717 1.00 91.81 97 PHE A CA 1
ATOM 739 C C . PHE A 1 97 ? 5.397 -0.815 -12.294 1.00 91.81 97 PHE A C 1
ATOM 741 O O . PHE A 1 97 ? 6.006 0.211 -12.599 1.00 91.81 97 PHE A O 1
ATOM 748 N N . CYS A 1 98 ? 4.329 -0.803 -11.504 1.00 94.62 98 CYS A N 1
ATOM 749 C CA . CYS A 1 98 ? 3.863 0.356 -10.766 1.00 94.62 98 CYS A CA 1
ATOM 750 C C . CYS A 1 98 ? 3.156 -0.097 -9.489 1.00 94.62 98 CYS A C 1
ATOM 752 O O . CYS A 1 98 ? 2.638 -1.214 -9.418 1.00 94.62 98 CYS A O 1
ATOM 754 N N . GLY A 1 99 ? 3.106 0.765 -8.483 1.00 94.94 99 GLY A N 1
ATOM 755 C CA . GLY A 1 99 ? 2.462 0.448 -7.221 1.00 94.94 99 GLY A CA 1
ATOM 756 C C . GLY A 1 99 ? 2.258 1.664 -6.336 1.00 94.94 99 GLY A C 1
ATOM 757 O O . GLY A 1 99 ? 2.589 2.802 -6.678 1.00 94.94 99 GLY A O 1
ATOM 758 N N . MET A 1 100 ? 1.700 1.395 -5.164 1.00 95.44 100 MET A N 1
ATOM 759 C CA . MET A 1 100 ? 1.568 2.365 -4.091 1.00 95.44 100 MET A CA 1
ATOM 760 C C . MET A 1 100 ? 1.987 1.726 -2.775 1.00 95.44 100 MET A C 1
ATOM 762 O O . MET A 1 100 ? 1.755 0.540 -2.548 1.00 95.44 100 MET A O 1
ATOM 766 N N . ARG A 1 101 ? 2.585 2.522 -1.895 1.00 93.81 101 ARG A N 1
ATOM 767 C CA . ARG A 1 101 ? 2.908 2.120 -0.524 1.00 93.81 101 ARG A CA 1
ATOM 768 C C . ARG A 1 101 ? 2.567 3.235 0.447 1.00 93.81 101 ARG A C 1
ATOM 770 O O . ARG A 1 101 ? 2.658 4.413 0.093 1.00 93.81 101 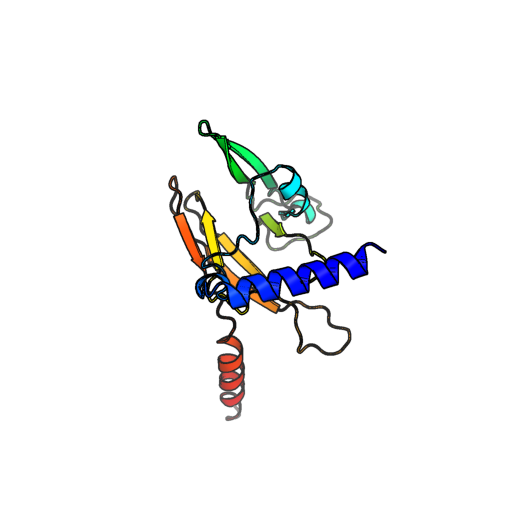ARG A O 1
ATOM 777 N N . SER A 1 102 ? 2.210 2.885 1.676 1.00 93.00 102 SER A N 1
ATOM 778 C CA . SER A 1 102 ? 2.140 3.871 2.749 1.00 93.00 102 SER A CA 1
ATOM 779 C C . SER A 1 102 ? 3.539 4.422 3.024 1.00 93.00 102 SER A C 1
ATOM 781 O O . SER A 1 102 ? 4.530 3.688 3.008 1.00 93.00 102 SER A O 1
ATOM 783 N N . LYS A 1 103 ? 3.635 5.721 3.292 1.00 91.75 103 LYS A N 1
ATOM 784 C CA . LYS A 1 103 ? 4.851 6.336 3.818 1.00 91.75 103 LYS A CA 1
ATOM 785 C C . LYS A 1 103 ? 5.122 5.785 5.214 1.00 91.75 103 LYS A C 1
ATOM 787 O O . LYS A 1 103 ? 4.187 5.469 5.952 1.00 91.75 103 LYS A O 1
ATOM 792 N N . LYS A 1 104 ? 6.403 5.700 5.574 1.00 85.75 104 LYS A N 1
ATOM 793 C CA . LYS A 1 104 ? 6.802 5.368 6.941 1.00 85.75 104 LYS A CA 1
ATOM 794 C C . LYS A 1 104 ? 6.226 6.435 7.875 1.00 85.75 104 LYS A C 1
ATOM 796 O O . LYS A 1 104 ? 6.315 7.627 7.579 1.00 85.75 104 LYS A O 1
ATOM 801 N N . PHE A 1 105 ? 5.577 5.993 8.938 1.00 84.19 105 PHE A N 1
ATOM 802 C CA . PHE A 1 105 ? 5.018 6.850 9.974 1.00 84.19 105 PHE A CA 1
ATOM 803 C C . PHE A 1 105 ? 5.810 6.643 11.260 1.00 84.19 105 PHE A C 1
ATOM 805 O O . PHE A 1 105 ? 6.411 5.589 11.464 1.00 84.19 105 PHE A O 1
ATOM 812 N N . ASP A 1 106 ? 5.803 7.655 12.120 1.00 78.25 106 ASP A N 1
ATOM 813 C CA . ASP A 1 106 ? 6.442 7.557 13.424 1.00 78.25 106 ASP A CA 1
ATOM 814 C C . ASP A 1 106 ? 5.564 6.725 14.371 1.00 78.25 106 ASP A C 1
ATOM 816 O O . ASP A 1 106 ? 4.367 6.988 14.522 1.00 78.25 106 ASP A O 1
ATOM 820 N N . GLY A 1 107 ? 6.164 5.727 15.022 1.00 82.88 107 GLY A N 1
ATOM 821 C CA . GLY A 1 107 ? 5.487 4.808 15.941 1.00 82.88 107 GLY A CA 1
ATOM 822 C C . GLY A 1 107 ? 5.197 3.435 15.331 1.00 82.88 107 GLY A C 1
ATOM 823 O O . GLY A 1 107 ? 5.778 3.052 14.321 1.00 82.88 107 GLY A O 1
ATOM 824 N N . PHE A 1 108 ? 4.300 2.683 15.970 1.00 81.94 108 PHE A N 1
ATOM 825 C CA . PHE A 1 108 ? 3.917 1.330 15.563 1.00 81.94 108 PHE A CA 1
ATOM 826 C C . PHE A 1 108 ? 2.394 1.183 15.529 1.00 81.94 108 PHE A C 1
ATOM 828 O O . PHE A 1 108 ? 1.663 1.881 16.237 1.00 81.94 108 PHE A O 1
ATOM 835 N N . ILE A 1 109 ? 1.912 0.263 14.694 1.00 85.88 109 ILE A N 1
ATOM 836 C CA . ILE A 1 109 ? 0.512 -0.160 14.691 1.00 85.88 109 ILE A CA 1
ATOM 837 C C . ILE A 1 109 ? 0.471 -1.508 15.388 1.00 85.88 109 ILE A C 1
ATOM 839 O O . ILE A 1 109 ? 0.905 -2.507 14.828 1.00 85.88 109 ILE A O 1
ATOM 843 N N . ASP A 1 110 ? -0.030 -1.507 16.618 1.00 84.19 110 ASP A N 1
ATOM 844 C CA . ASP A 1 110 ? -0.258 -2.732 17.376 1.00 84.19 110 ASP A CA 1
ATOM 845 C C . ASP A 1 110 ? -1.400 -3.537 16.744 1.00 84.19 110 ASP A C 1
ATOM 847 O O . ASP A 1 110 ? -2.550 -3.076 16.686 1.00 84.19 110 ASP A O 1
ATOM 851 N N . LEU A 1 111 ? -1.056 -4.713 16.234 1.00 85.81 111 LEU A N 1
ATOM 852 C CA . LEU A 1 111 ? -1.977 -5.648 15.604 1.00 85.81 111 LEU A CA 1
ATOM 853 C C . LEU A 1 111 ? -2.022 -6.990 16.348 1.00 85.81 111 LEU A C 1
ATOM 855 O O . LEU A 1 111 ? -2.665 -7.904 15.850 1.00 85.81 111 LEU A O 1
ATOM 859 N N . ASP A 1 112 ? -1.426 -7.099 17.543 1.00 85.12 112 ASP A N 1
ATOM 860 C CA . ASP A 1 112 ? -1.291 -8.367 18.285 1.00 85.12 112 ASP A CA 1
ATOM 861 C C . ASP A 1 112 ? -2.644 -8.992 18.650 1.00 85.12 112 ASP A C 1
ATOM 863 O O . ASP A 1 112 ? -2.779 -10.204 18.794 1.00 85.12 112 ASP A O 1
ATOM 867 N N . SER A 1 113 ? -3.673 -8.157 18.789 1.00 87.88 113 SER A N 1
ATOM 868 C CA . SER A 1 113 ? -5.046 -8.587 19.071 1.00 87.88 113 SER A CA 1
ATOM 869 C C . SER A 1 113 ? -5.820 -9.097 17.847 1.00 87.88 113 SER A C 1
ATOM 871 O O . SER A 1 113 ? -6.986 -9.463 17.986 1.00 87.88 113 SER A O 1
ATOM 873 N N . TYR A 1 114 ? -5.223 -9.077 16.653 1.00 88.62 114 TYR A N 1
ATOM 874 C CA . TYR A 1 114 ? -5.884 -9.399 15.389 1.00 88.62 114 TYR A CA 1
ATOM 875 C C . TYR A 1 114 ? -5.118 -10.499 14.648 1.00 88.62 114 TYR A C 1
ATOM 877 O O . TYR A 1 114 ? -3.894 -10.536 14.651 1.00 88.62 114 TYR A O 1
ATOM 885 N N . ASP A 1 115 ? -5.842 -11.378 13.957 1.00 88.00 115 ASP A N 1
ATOM 886 C CA . ASP A 1 115 ? -5.263 -12.521 13.234 1.00 88.00 115 ASP A CA 1
ATOM 887 C C . ASP A 1 115 ? -5.202 -12.321 11.709 1.00 88.00 115 ASP A C 1
ATOM 889 O O . ASP A 1 115 ? -4.580 -13.104 10.987 1.00 88.00 115 ASP A O 1
ATOM 893 N N . THR A 1 116 ? -5.866 -11.279 11.202 1.00 89.56 116 THR A N 1
ATOM 894 C CA . THR A 1 116 ? -6.156 -11.130 9.779 1.00 89.56 116 THR A CA 1
ATOM 895 C C . THR A 1 116 ? -6.076 -9.676 9.344 1.00 89.56 116 THR A C 1
ATOM 897 O O . THR A 1 116 ? -6.680 -8.790 9.947 1.00 89.56 116 THR A O 1
ATOM 900 N N . ILE A 1 117 ? -5.426 -9.443 8.204 1.00 91.62 117 ILE A N 1
ATOM 901 C CA . ILE A 1 117 ? -5.526 -8.176 7.481 1.00 91.62 117 ILE A CA 1
ATOM 902 C C . ILE A 1 117 ? -6.615 -8.303 6.424 1.00 91.62 117 ILE A C 1
ATOM 904 O O . ILE A 1 117 ? -6.554 -9.171 5.554 1.00 91.62 117 ILE A O 1
ATOM 908 N N . ALA A 1 118 ? -7.611 -7.425 6.480 1.00 93.44 118 ALA A N 1
ATOM 909 C CA . ALA A 1 118 ? -8.686 -7.373 5.501 1.00 93.44 118 ALA A CA 1
ATOM 910 C C . ALA A 1 118 ? -8.569 -6.121 4.626 1.00 93.44 118 ALA A C 1
ATOM 912 O O . ALA A 1 118 ? -8.318 -5.021 5.114 1.00 93.44 118 ALA A O 1
ATOM 913 N N . MET A 1 119 ? -8.786 -6.287 3.323 1.00 93.31 119 MET A N 1
ATOM 914 C CA . MET A 1 119 ? -8.827 -5.198 2.351 1.00 93.31 119 MET A CA 1
ATOM 915 C C . MET A 1 119 ? -10.171 -5.215 1.630 1.00 93.31 119 MET A C 1
ATOM 917 O O . MET A 1 119 ? -10.549 -6.221 1.031 1.00 93.31 119 MET A O 1
ATOM 921 N N . LYS A 1 120 ? -10.888 -4.089 1.665 1.00 94.44 120 LYS A N 1
ATOM 922 C CA . LYS A 1 120 ? -12.105 -3.894 0.874 1.00 94.44 120 LYS A CA 1
ATOM 923 C C . LYS A 1 120 ? -11.728 -3.302 -0.480 1.00 94.44 120 LYS A C 1
ATOM 925 O O . LYS A 1 120 ? -11.288 -2.158 -0.549 1.00 94.44 120 LYS A O 1
ATOM 930 N N . LEU A 1 121 ? -11.881 -4.085 -1.542 1.00 94.62 121 LEU A N 1
ATOM 931 C CA . LEU A 1 121 ? -11.360 -3.778 -2.872 1.00 94.62 121 LEU A CA 1
ATOM 932 C C . LEU A 1 121 ? -12.425 -4.011 -3.944 1.00 94.62 121 LEU A C 1
ATOM 934 O O . LEU A 1 121 ? -13.273 -4.891 -3.810 1.00 94.62 121 LEU A O 1
ATOM 938 N N . LYS A 1 122 ? -12.341 -3.242 -5.026 1.00 94.69 122 LYS A N 1
ATOM 939 C CA . LYS A 1 122 ? -13.033 -3.495 -6.290 1.00 94.69 122 LYS A CA 1
ATOM 940 C C . LYS A 1 122 ? -11.957 -3.616 -7.364 1.00 94.69 122 LYS A C 1
ATOM 942 O O . LYS A 1 122 ? -11.243 -2.649 -7.612 1.00 94.69 122 LYS A O 1
ATOM 947 N N . GLY A 1 123 ? -11.788 -4.824 -7.896 1.00 92.88 123 GLY A N 1
ATOM 948 C CA . GLY A 1 123 ? -10.703 -5.157 -8.817 1.00 92.88 123 GLY A CA 1
ATOM 949 C C . GLY A 1 123 ? -11.048 -4.898 -10.280 1.00 92.88 123 GLY A C 1
ATOM 950 O O . GLY A 1 123 ? -12.199 -4.626 -10.625 1.00 92.88 123 GLY A O 1
ATOM 951 N N . ASP A 1 124 ? -10.032 -5.036 -11.126 1.00 93.62 124 ASP A N 1
ATOM 952 C CA . ASP A 1 124 ? -10.099 -5.055 -12.593 1.00 93.62 124 ASP A CA 1
ATOM 953 C C . ASP A 1 124 ? -9.894 -6.479 -13.160 1.00 93.62 124 ASP A C 1
ATOM 955 O O . ASP A 1 124 ? -9.641 -6.661 -14.347 1.00 93.62 124 ASP A O 1
ATOM 959 N N . GLY A 1 125 ? -9.946 -7.502 -12.297 1.00 92.81 125 GLY A N 1
ATOM 960 C CA . GLY A 1 125 ? -9.697 -8.896 -12.657 1.00 92.81 125 GLY A CA 1
ATOM 961 C C . GLY A 1 125 ? -8.218 -9.289 -12.752 1.00 92.81 125 GLY A C 1
ATOM 962 O O . GLY A 1 125 ? -7.930 -10.459 -13.013 1.00 92.81 125 GLY A O 1
ATOM 963 N N . ARG A 1 126 ? -7.266 -8.374 -12.524 1.00 92.44 126 ARG A N 1
ATOM 964 C CA . ARG A 1 126 ? -5.833 -8.703 -12.482 1.00 92.44 126 ARG A CA 1
ATOM 965 C C . ARG A 1 126 ? -5.406 -9.200 -11.102 1.00 92.44 126 ARG A C 1
ATOM 967 O O . ARG A 1 126 ? -6.067 -8.981 -10.088 1.00 92.44 126 ARG A O 1
ATOM 974 N N . CYS A 1 127 ? -4.269 -9.892 -11.077 1.00 92.44 127 CYS A N 1
ATOM 975 C CA . CYS A 1 127 ? -3.607 -10.299 -9.845 1.00 92.44 127 CYS A CA 1
ATOM 976 C C . CYS A 1 127 ? -2.571 -9.245 -9.444 1.00 92.44 127 CYS A C 1
ATOM 978 O O . CYS A 1 127 ? -1.727 -8.861 -10.253 1.00 92.44 127 CYS A O 1
ATOM 980 N N . TYR A 1 128 ? -2.622 -8.811 -8.191 1.00 93.31 128 TYR A N 1
ATOM 981 C CA . TYR A 1 128 ? -1.688 -7.864 -7.592 1.00 93.31 128 TYR A CA 1
ATOM 982 C C . TYR A 1 128 ? -0.863 -8.548 -6.505 1.00 93.31 128 TYR A C 1
ATOM 984 O O . TYR A 1 128 ? -1.247 -9.587 -5.972 1.00 93.31 128 TYR A O 1
ATOM 992 N N . ILE A 1 129 ? 0.266 -7.949 -6.141 1.00 93.25 129 ILE A N 1
ATOM 993 C CA . ILE A 1 129 ? 1.041 -8.360 -4.970 1.00 93.25 129 ILE A CA 1
ATOM 994 C C . ILE A 1 129 ? 0.792 -7.334 -3.871 1.00 93.25 129 ILE A C 1
ATOM 996 O O . ILE A 1 129 ? 0.992 -6.139 -4.078 1.00 93.25 129 ILE A O 1
ATOM 1000 N N . SER A 1 130 ? 0.383 -7.802 -2.697 1.00 92.75 130 SER A N 1
ATOM 1001 C CA . SER A 1 130 ? 0.375 -6.995 -1.484 1.00 92.75 130 SER A CA 1
ATOM 1002 C C . SER A 1 130 ? 1.567 -7.384 -0.624 1.00 92.75 130 SER A C 1
ATOM 1004 O O . SER A 1 130 ? 1.853 -8.568 -0.446 1.00 92.75 130 SER A O 1
ATOM 1006 N N . THR A 1 131 ? 2.296 -6.379 -0.147 1.00 92.06 131 THR A N 1
ATOM 1007 C CA . THR A 1 131 ? 3.483 -6.557 0.691 1.00 92.06 131 THR A CA 1
ATOM 1008 C C . THR A 1 131 ? 3.301 -5.778 1.983 1.00 92.06 131 THR A C 1
ATOM 1010 O O . THR A 1 131 ? 2.976 -4.592 1.942 1.00 92.06 131 THR A O 1
ATOM 1013 N N . ILE A 1 132 ? 3.547 -6.427 3.117 1.00 89.75 132 ILE A N 1
ATOM 1014 C CA . ILE A 1 132 ? 3.660 -5.777 4.421 1.00 89.75 132 ILE A CA 1
ATOM 1015 C C . ILE A 1 132 ? 5.127 -5.749 4.817 1.00 89.75 132 ILE A C 1
ATOM 1017 O O . ILE A 1 132 ? 5.804 -6.776 4.777 1.00 89.75 132 ILE A O 1
ATOM 1021 N N . TYR A 1 133 ? 5.586 -4.568 5.222 1.00 87.50 133 TYR A N 1
ATOM 1022 C CA . TYR A 1 133 ? 6.884 -4.382 5.851 1.00 87.50 133 TYR A CA 1
ATOM 1023 C C . TYR A 1 133 ? 6.692 -4.265 7.360 1.00 87.50 133 TYR A C 1
ATOM 1025 O O . TYR A 1 133 ? 5.893 -3.448 7.820 1.00 87.50 133 TYR A O 1
ATOM 1033 N N . THR A 1 134 ? 7.406 -5.088 8.119 1.00 84.69 134 THR A N 1
ATOM 1034 C CA . THR A 1 134 ? 7.435 -5.041 9.583 1.00 84.69 134 THR A CA 1
ATOM 1035 C C . THR A 1 134 ? 8.853 -4.761 10.045 1.00 84.69 134 THR A C 1
ATOM 1037 O O . THR A 1 134 ? 9.801 -5.257 9.437 1.00 84.69 134 THR A O 1
ATOM 1040 N N . GLU A 1 135 ? 9.006 -4.025 11.142 1.00 77.94 135 GLU A N 1
ATOM 1041 C CA . GLU A 1 135 ? 10.320 -3.809 11.745 1.00 77.94 135 GLU A CA 1
ATOM 1042 C C . GLU A 1 135 ? 11.014 -5.153 12.019 1.00 77.94 135 GLU A C 1
ATOM 1044 O O . GLU A 1 135 ? 10.384 -6.139 12.419 1.00 77.94 135 GLU A O 1
ATOM 1049 N N . ASN A 1 136 ? 12.316 -5.210 11.753 1.00 73.81 136 ASN A N 1
ATOM 1050 C CA . ASN A 1 136 ? 13.113 -6.397 12.008 1.00 73.81 136 ASN A CA 1
ATOM 1051 C C . ASN A 1 136 ? 13.879 -6.253 13.325 1.00 73.81 136 ASN A C 1
ATOM 1053 O O . ASN A 1 136 ? 14.836 -5.490 13.419 1.00 73.81 136 ASN A O 1
ATOM 1057 N N . TRP A 1 137 ? 13.473 -7.030 14.330 1.00 62.91 137 TRP A N 1
ATOM 1058 C CA . TRP A 1 137 ? 14.105 -7.039 15.653 1.00 62.91 137 TRP A CA 1
ATOM 1059 C C . TRP A 1 137 ? 15.421 -7.841 15.706 1.00 62.91 137 TRP A C 1
ATOM 1061 O O . TRP A 1 137 ? 16.203 -7.697 16.642 1.00 62.91 137 TRP A O 1
ATOM 1071 N N . VAL A 1 138 ? 15.671 -8.725 14.734 1.00 64.12 138 VAL A N 1
ATOM 1072 C CA . VAL A 1 138 ? 16.741 -9.744 14.801 1.00 64.12 138 VAL A CA 1
ATOM 1073 C C . VAL A 1 138 ? 18.035 -9.290 14.116 1.00 64.12 138 VAL A C 1
ATOM 1075 O O . VAL A 1 138 ? 19.090 -9.897 14.302 1.00 64.12 138 VAL A O 1
ATOM 1078 N N . ASN A 1 139 ? 17.991 -8.209 13.342 1.00 59.56 139 ASN A N 1
ATOM 1079 C CA . ASN A 1 139 ? 19.149 -7.747 12.594 1.00 59.56 139 ASN A CA 1
ATOM 1080 C C . ASN A 1 139 ? 20.209 -7.087 13.492 1.00 59.56 139 ASN A C 1
ATOM 1082 O O . ASN A 1 139 ? 19.904 -6.321 14.406 1.00 59.56 139 ASN A O 1
ATOM 1086 N N . SER A 1 140 ? 21.482 -7.372 13.197 1.00 51.72 140 SER A N 1
ATOM 1087 C CA . SER A 1 140 ? 22.642 -6.760 13.854 1.00 51.72 140 SER A CA 1
ATOM 1088 C C . SER A 1 140 ? 22.559 -5.223 13.843 1.00 51.72 140 SER A C 1
ATOM 1090 O O . SER A 1 140 ? 22.046 -4.649 12.875 1.00 51.72 140 SER A O 1
ATOM 1092 N N . PRO A 1 141 ? 23.117 -4.530 14.857 1.00 50.97 141 PRO A N 1
ATOM 1093 C CA . PRO A 1 141 ? 23.131 -3.069 14.904 1.00 50.97 141 PRO A CA 1
ATOM 1094 C C . PRO A 1 141 ? 23.637 -2.467 13.584 1.00 50.97 141 PRO A C 1
ATOM 1096 O O . PRO A 1 141 ? 24.743 -2.777 13.144 1.00 50.97 141 PRO A O 1
ATOM 1099 N N . GLY A 1 142 ? 22.823 -1.616 12.952 1.00 55.81 142 GLY A N 1
ATOM 1100 C CA . GLY A 1 142 ? 23.156 -0.935 11.692 1.00 55.81 142 GLY A CA 1
ATOM 1101 C C . GLY A 1 142 ? 22.510 -1.507 10.423 1.00 55.81 142 GLY A C 1
ATOM 1102 O O . GLY A 1 142 ? 22.695 -0.926 9.358 1.00 55.81 142 GLY A O 1
ATOM 1103 N N . GLN A 1 143 ? 21.730 -2.588 10.510 1.00 58.62 143 GLN A N 1
ATOM 1104 C CA . GLN A 1 143 ? 20.963 -3.132 9.381 1.00 58.62 143 GLN A CA 1
ATOM 1105 C C . GLN A 1 143 ? 19.480 -2.754 9.522 1.00 58.62 143 GLN A C 1
ATOM 1107 O O . GLN A 1 143 ? 18.716 -3.429 10.206 1.00 58.62 143 GLN A O 1
ATOM 1112 N N . MET A 1 144 ? 19.073 -1.650 8.885 1.00 60.16 144 MET A N 1
ATOM 1113 C CA . MET A 1 144 ? 17.697 -1.117 8.925 1.00 60.16 144 MET A CA 1
ATOM 1114 C C . MET A 1 144 ? 16.733 -1.824 7.953 1.00 60.16 144 MET A C 1
ATOM 1116 O O . MET A 1 144 ? 15.806 -1.200 7.437 1.00 60.16 144 MET A O 1
ATOM 1120 N N . GLU A 1 145 ? 16.979 -3.091 7.629 1.00 70.38 145 GLU A N 1
ATOM 1121 C CA . GLU A 1 145 ? 16.133 -3.820 6.686 1.00 70.38 145 GLU A CA 1
ATOM 1122 C C . GLU A 1 145 ? 14.867 -4.322 7.384 1.00 70.38 145 GLU A C 1
ATOM 1124 O O . GLU A 1 145 ? 14.941 -5.119 8.319 1.00 70.38 145 GLU A O 1
ATOM 1129 N N . ASP A 1 146 ? 13.707 -3.856 6.919 1.00 80.44 146 ASP A N 1
ATOM 1130 C CA . ASP A 1 146 ? 12.401 -4.331 7.372 1.00 80.44 146 ASP A CA 1
ATOM 1131 C C . ASP A 1 146 ? 12.152 -5.766 6.857 1.00 80.44 146 ASP A C 1
ATOM 1133 O O . ASP A 1 146 ? 12.494 -6.114 5.723 1.00 80.44 146 ASP A O 1
ATOM 1137 N N . ASN A 1 147 ? 11.507 -6.607 7.668 1.00 83.44 147 ASN A N 1
ATOM 1138 C CA . ASN A 1 147 ? 11.002 -7.902 7.213 1.00 83.44 147 ASN A CA 1
ATOM 1139 C C . ASN A 1 147 ? 9.862 -7.679 6.215 1.00 83.44 147 ASN A C 1
ATOM 1141 O O . ASN A 1 147 ? 9.009 -6.819 6.435 1.00 83.44 147 ASN A O 1
ATOM 1145 N N . SER A 1 148 ? 9.818 -8.468 5.139 1.00 86.44 148 SER A N 1
ATOM 1146 C CA . SER A 1 148 ? 8.772 -8.365 4.117 1.00 86.44 148 SER A CA 1
ATOM 1147 C C . SER A 1 148 ? 7.916 -9.626 4.051 1.00 86.44 148 SER A C 1
ATOM 1149 O O . SER A 1 148 ? 8.419 -10.749 4.046 1.00 86.44 148 SER A O 1
ATOM 1151 N N . TRP A 1 149 ? 6.605 -9.424 3.978 1.00 87.69 149 TRP A N 1
ATOM 1152 C CA . TRP A 1 149 ? 5.604 -10.480 3.888 1.00 87.69 149 TRP A CA 1
ATOM 1153 C C . TRP A 1 149 ? 4.743 -10.225 2.666 1.00 87.69 149 TRP A C 1
ATOM 1155 O O . TRP A 1 149 ? 4.156 -9.151 2.550 1.00 87.69 149 TRP A O 1
ATOM 1165 N N . GLN A 1 150 ? 4.660 -11.190 1.753 1.00 91.31 150 GLN A N 1
ATOM 1166 C CA . GLN A 1 150 ? 3.984 -11.007 0.472 1.00 91.31 150 GLN A CA 1
ATOM 1167 C C . GLN A 1 150 ? 2.820 -11.971 0.301 1.00 91.31 150 GLN A C 1
ATOM 1169 O O . GLN A 1 150 ? 2.888 -13.132 0.703 1.00 91.31 150 GLN A O 1
ATOM 1174 N N . ALA A 1 151 ? 1.767 -11.486 -0.344 1.00 91.44 151 ALA A N 1
ATOM 1175 C CA . ALA A 1 151 ? 0.625 -12.285 -0.740 1.00 91.44 151 ALA A CA 1
ATOM 1176 C C . ALA A 1 151 ? 0.088 -11.819 -2.093 1.00 91.44 151 ALA A C 1
ATOM 1178 O O . ALA A 1 151 ? 0.154 -10.637 -2.438 1.00 91.44 151 ALA A O 1
ATOM 1179 N N . PHE A 1 152 ? -0.483 -12.757 -2.843 1.00 91.62 152 PHE A N 1
ATOM 1180 C CA . PHE A 1 152 ? -1.210 -12.444 -4.064 1.00 91.62 152 PHE A CA 1
ATOM 1181 C C . PHE A 1 152 ? -2.635 -12.003 -3.740 1.00 91.62 152 PHE A C 1
ATOM 1183 O O . PHE A 1 152 ? -3.307 -12.571 -2.879 1.00 91.62 152 PHE A O 1
ATOM 1190 N N . VAL A 1 153 ? -3.085 -10.983 -4.456 1.00 91.94 153 VAL A N 1
ATOM 1191 C CA . VAL A 1 153 ? -4.382 -10.338 -4.317 1.00 91.94 153 VAL A CA 1
ATOM 1192 C C . VAL A 1 153 ? -5.113 -10.485 -5.634 1.00 91.94 153 VAL A C 1
ATOM 1194 O O . VAL A 1 153 ? -4.727 -9.879 -6.631 1.00 91.94 153 VAL A O 1
ATOM 1197 N N . TYR A 1 154 ? -6.173 -11.280 -5.635 1.00 93.00 154 TYR A N 1
ATOM 1198 C CA . TYR A 1 154 ? -7.019 -11.468 -6.803 1.00 93.00 154 TYR A CA 1
ATOM 1199 C C . TYR A 1 154 ? -8.453 -11.092 -6.454 1.00 93.00 154 TYR A C 1
ATOM 1201 O O . TYR A 1 154 ? -9.050 -11.665 -5.541 1.00 93.00 154 TYR A O 1
ATOM 1209 N N . VAL A 1 155 ? -8.994 -10.116 -7.180 1.00 94.25 155 VAL A N 1
ATOM 1210 C CA . VAL A 1 155 ? -10.358 -9.619 -6.996 1.00 94.25 155 VAL A CA 1
ATOM 1211 C C . VAL A 1 155 ? -11.033 -9.570 -8.368 1.00 94.25 155 VAL A C 1
ATOM 1213 O O . VAL A 1 155 ? -10.517 -8.881 -9.254 1.00 94.25 155 VAL A O 1
ATOM 1216 N N . PRO A 1 156 ? -12.162 -10.278 -8.564 1.00 94.06 156 PRO A N 1
ATOM 1217 C CA . PRO A 1 156 ? -12.913 -10.221 -9.811 1.00 94.06 156 PRO A CA 1
ATOM 1218 C C . PRO A 1 156 ? -13.317 -8.794 -10.178 1.00 94.06 156 PRO A C 1
ATOM 1220 O O . PRO A 1 156 ? -13.514 -7.940 -9.309 1.00 94.06 156 PRO A O 1
ATOM 1223 N N . GLU A 1 157 ? -13.473 -8.552 -11.475 1.00 94.38 157 GLU A N 1
ATOM 1224 C CA . GLU A 1 157 ? -13.870 -7.243 -11.975 1.00 94.38 157 GLU A CA 1
ATOM 1225 C C . GLU A 1 157 ? -15.279 -6.844 -11.496 1.00 94.38 157 GLU A C 1
ATOM 1227 O O . GLU A 1 157 ? -16.207 -7.653 -11.436 1.00 94.38 157 GLU A O 1
ATOM 1232 N N . GLY A 1 158 ? -15.449 -5.560 -11.172 1.00 90.25 158 GLY A N 1
ATOM 1233 C CA . GLY A 1 158 ? -16.762 -4.911 -11.108 1.00 90.25 158 GLY A CA 1
ATOM 1234 C C . GLY A 1 158 ? -17.414 -4.829 -9.725 1.00 90.25 158 GLY A C 1
ATOM 1235 O O . GLY A 1 158 ? -18.004 -3.789 -9.410 1.00 90.25 158 GLY A O 1
ATOM 1236 N N . ASN A 1 159 ? -17.281 -5.846 -8.873 1.00 93.25 159 ASN A N 1
ATOM 1237 C CA . ASN A 1 159 ? -17.925 -5.873 -7.552 1.00 93.25 159 ASN A CA 1
ATOM 1238 C C . ASN A 1 159 ? -16.961 -5.545 -6.403 1.00 93.25 159 ASN A C 1
ATOM 1240 O O . ASN A 1 159 ? -15.747 -5.699 -6.517 1.00 93.25 159 ASN A O 1
ATOM 1244 N N . TRP A 1 160 ? -17.519 -5.084 -5.280 1.00 94.06 160 TRP A N 1
ATOM 1245 C CA . TRP A 1 160 ? -16.771 -4.903 -4.036 1.00 94.06 160 TRP A CA 1
ATOM 1246 C C . TRP A 1 160 ? -16.617 -6.236 -3.306 1.00 94.06 160 TRP A C 1
ATOM 1248 O O . TRP A 1 160 ? -17.606 -6.919 -3.048 1.00 94.06 160 TRP A O 1
ATOM 1258 N N . TYR A 1 161 ? -15.393 -6.548 -2.896 1.00 95.06 161 TYR A N 1
ATOM 1259 C CA . TYR A 1 161 ? -15.064 -7.727 -2.105 1.00 95.06 161 TYR A CA 1
ATOM 1260 C C . TYR A 1 161 ? -14.258 -7.336 -0.872 1.00 95.06 161 TYR A C 1
ATOM 1262 O O . TYR A 1 161 ? -13.469 -6.391 -0.899 1.00 95.06 161 TYR A O 1
ATOM 1270 N N . ILE A 1 162 ? -14.444 -8.085 0.214 1.00 94.69 162 ILE A N 1
ATOM 1271 C CA . I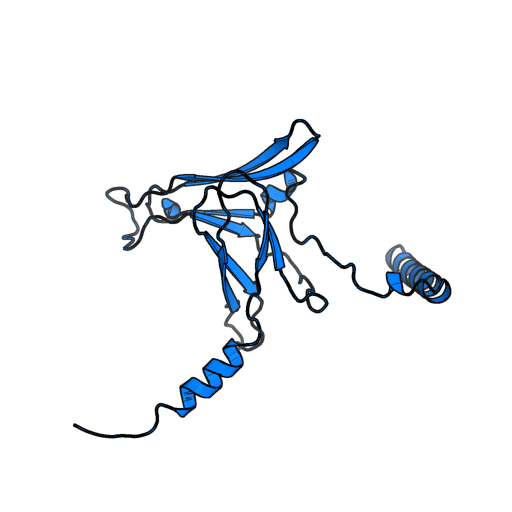LE A 1 162 ? -13.552 -8.042 1.371 1.00 94.69 162 ILE A CA 1
ATOM 1272 C C . ILE A 1 162 ? -12.612 -9.227 1.235 1.00 94.69 162 ILE A C 1
ATOM 1274 O O . ILE A 1 162 ? -13.018 -10.377 1.398 1.00 94.69 162 ILE A O 1
ATOM 1278 N N . MET A 1 163 ? -11.358 -8.939 0.920 1.00 92.19 163 MET A N 1
ATOM 1279 C CA . MET A 1 163 ? -10.329 -9.953 0.817 1.00 92.19 163 MET A CA 1
ATOM 1280 C C . MET A 1 163 ? -9.532 -10.002 2.113 1.00 92.19 163 MET A C 1
ATOM 1282 O O . MET A 1 163 ? -8.927 -9.013 2.526 1.00 92.19 163 MET A O 1
ATOM 1286 N N . LYS A 1 164 ? -9.540 -11.169 2.749 1.00 91.94 164 LYS A N 1
ATOM 1287 C CA . LYS A 1 164 ? -8.766 -11.462 3.952 1.00 91.94 164 LYS A CA 1
ATOM 1288 C C . LYS A 1 164 ? -7.438 -12.077 3.537 1.00 91.94 164 LYS A C 1
ATOM 1290 O O . LYS A 1 164 ? -7.422 -13.111 2.875 1.00 91.94 164 LYS A O 1
ATOM 1295 N N . VAL A 1 165 ? -6.343 -11.426 3.902 1.00 85.94 165 VAL A N 1
ATOM 1296 C CA . VAL A 1 165 ? -4.991 -11.886 3.607 1.00 85.94 165 VAL A CA 1
ATOM 1297 C C . VAL A 1 165 ? -4.339 -12.345 4.896 1.00 85.94 165 VAL A C 1
ATOM 1299 O O . VAL A 1 165 ? -4.147 -11.571 5.834 1.00 85.94 165 VAL A O 1
ATOM 1302 N N . LEU A 1 166 ? -3.990 -13.626 4.911 1.00 78.19 166 LEU A N 1
ATOM 1303 C CA . LEU A 1 166 ? -3.190 -14.229 5.960 1.00 78.19 166 LEU A CA 1
ATOM 1304 C C . LEU A 1 166 ? -1.726 -14.101 5.551 1.00 78.19 166 LEU A C 1
ATOM 1306 O O . LEU A 1 166 ? -1.201 -14.911 4.785 1.00 78.19 166 LEU A O 1
ATOM 1310 N N . TYR A 1 167 ? -1.071 -13.056 6.043 1.00 70.44 167 TYR A N 1
ATOM 1311 C CA . TYR A 1 167 ? 0.381 -12.976 5.992 1.00 70.44 167 TYR A CA 1
ATOM 1312 C C . TYR A 1 167 ? 0.889 -13.997 7.005 1.00 70.44 167 TYR A C 1
ATOM 1314 O O . TYR A 1 167 ? 0.624 -13.874 8.194 1.00 70.44 167 TYR A O 1
ATOM 1322 N N . LEU A 1 168 ? 1.517 -15.076 6.540 1.00 54.50 168 LEU A N 1
ATOM 1323 C CA . LEU A 1 168 ? 2.007 -16.152 7.404 1.00 54.50 168 LEU A CA 1
ATOM 1324 C C . LEU A 1 168 ? 3.197 -15.662 8.247 1.00 54.50 168 LEU A C 1
ATOM 1326 O O . LEU A 1 168 ? 4.329 -16.030 7.954 1.00 54.50 168 LEU A O 1
ATOM 1330 N N . VAL A 1 169 ? 2.939 -14.875 9.296 1.00 50.19 169 VAL A N 1
ATOM 1331 C CA . VAL A 1 169 ? 3.957 -14.296 10.195 1.00 50.19 169 VAL A CA 1
ATOM 1332 C C . VAL A 1 169 ? 4.810 -15.384 10.873 1.00 50.19 169 VAL A C 1
ATOM 1334 O O . VAL A 1 169 ? 5.985 -15.175 11.152 1.00 50.19 169 VAL A O 1
ATOM 1337 N N . GLU A 1 170 ? 4.284 -16.601 11.058 1.00 40.09 170 GLU A N 1
ATOM 1338 C CA . GLU A 1 170 ? 4.969 -17.636 11.853 1.00 40.09 170 GLU A CA 1
ATOM 1339 C C . GLU A 1 170 ? 5.549 -18.828 11.073 1.00 40.09 170 GLU A C 1
ATOM 1341 O O . GLU A 1 170 ? 6.313 -19.617 11.635 1.00 40.09 170 GLU A O 1
ATOM 1346 N N . ARG A 1 171 ? 5.261 -19.007 9.774 1.00 35.03 171 ARG A N 1
ATOM 1347 C CA . ARG A 1 171 ? 5.765 -20.209 9.064 1.00 35.03 171 ARG A CA 1
ATOM 1348 C C . ARG A 1 171 ? 7.195 -20.090 8.548 1.00 35.03 171 ARG A C 1
ATOM 1350 O O . ARG A 1 171 ? 7.815 -21.122 8.285 1.00 35.03 171 ARG A O 1
ATOM 1357 N N . CYS A 1 172 ? 7.749 -18.883 8.441 1.00 33.50 172 CYS A N 1
ATOM 1358 C CA . CYS A 1 172 ? 9.106 -18.720 7.915 1.00 33.50 172 CYS A CA 1
ATOM 1359 C C . CYS A 1 172 ? 10.180 -19.222 8.903 1.00 33.50 172 CYS A C 1
ATOM 1361 O O . CYS A 1 172 ? 11.155 -19.847 8.484 1.00 33.50 172 CYS A O 1
ATOM 1363 N N . LEU A 1 173 ? 9.948 -19.082 10.216 1.00 30.98 173 LEU A N 1
ATOM 1364 C CA . LEU A 1 173 ? 10.845 -19.606 11.259 1.00 30.98 173 LEU A CA 1
ATOM 1365 C C . LEU A 1 173 ? 10.969 -21.141 11.219 1.00 30.98 173 LEU A C 1
ATOM 1367 O O . LEU A 1 173 ? 12.059 -21.685 11.398 1.00 30.98 173 LEU A O 1
ATOM 1371 N N . TRP A 1 174 ? 9.887 -21.853 10.893 1.00 27.02 174 TRP A N 1
ATOM 1372 C CA . TRP A 1 174 ? 9.908 -23.317 10.804 1.00 27.02 174 TRP A CA 1
ATOM 1373 C C . TRP A 1 174 ? 10.545 -23.850 9.515 1.00 27.02 174 TRP A C 1
ATOM 1375 O O . TRP A 1 174 ? 11.223 -24.881 9.550 1.00 27.02 174 TRP A O 1
ATOM 1385 N N . PHE A 1 175 ? 10.378 -23.160 8.383 1.00 29.23 175 PHE A N 1
ATOM 1386 C CA . PHE A 1 175 ? 11.020 -23.576 7.132 1.00 29.23 175 PHE A CA 1
ATOM 1387 C C . PHE A 1 175 ? 12.524 -23.286 7.121 1.00 29.23 175 PHE A C 1
ATOM 1389 O O . PHE A 1 175 ? 13.289 -24.115 6.622 1.00 29.23 175 PHE A O 1
ATOM 1396 N N . HIS A 1 176 ? 12.975 -22.193 7.746 1.00 33.66 176 HIS A N 1
ATOM 1397 C CA . HIS A 1 176 ? 14.409 -21.912 7.864 1.00 33.66 176 HIS A CA 1
ATOM 1398 C C . HIS A 1 176 ? 15.125 -22.927 8.776 1.00 33.66 176 HIS A C 1
ATOM 1400 O O . HIS A 1 176 ? 16.245 -23.341 8.482 1.00 33.66 176 HIS A O 1
ATOM 1406 N N . SER A 1 177 ? 14.449 -23.421 9.823 1.00 31.41 177 SER A N 1
ATOM 1407 C CA . SER A 1 177 ? 14.980 -24.474 10.703 1.00 31.41 177 SER A CA 1
ATOM 1408 C C . SER A 1 177 ? 15.048 -25.860 10.033 1.00 31.41 177 SER A C 1
ATOM 1410 O O . SER A 1 177 ? 15.995 -26.609 10.274 1.00 31.41 177 SER A O 1
ATOM 1412 N N . ARG A 1 178 ? 14.103 -26.209 9.144 1.00 29.81 178 ARG A N 1
ATOM 1413 C CA . ARG A 1 178 ? 14.133 -27.499 8.420 1.00 29.81 178 ARG A CA 1
ATOM 1414 C C . ARG A 1 178 ? 15.010 -27.504 7.170 1.00 29.81 178 ARG A C 1
ATOM 1416 O O . ARG A 1 178 ? 15.499 -28.564 6.798 1.00 29.81 178 ARG A O 1
ATOM 1423 N N . SER A 1 179 ? 15.233 -26.360 6.523 1.00 35.38 179 SER A N 1
ATOM 1424 C CA . SER A 1 179 ? 16.074 -26.316 5.318 1.00 35.38 179 SER A CA 1
ATOM 1425 C C . SER A 1 179 ? 17.570 -26.401 5.629 1.00 35.38 179 SER A C 1
ATOM 1427 O O . SER A 1 179 ? 18.329 -26.875 4.786 1.00 35.38 179 SER A O 1
ATOM 1429 N N . GLN A 1 180 ? 18.016 -25.974 6.816 1.00 40.25 180 GLN A N 1
ATOM 1430 C CA . GLN A 1 180 ? 19.437 -26.049 7.181 1.00 40.25 180 GLN A CA 1
ATOM 1431 C C . GLN A 1 180 ? 19.881 -27.441 7.668 1.00 40.25 180 GLN A C 1
ATOM 1433 O O . GLN A 1 180 ? 21.080 -27.712 7.709 1.00 40.25 180 GLN A O 1
ATOM 1438 N N . SER A 1 181 ? 18.953 -28.349 7.995 1.00 36.25 181 SER A N 1
ATOM 1439 C CA . SER A 1 181 ? 19.282 -29.701 8.477 1.00 36.25 181 SER A CA 1
ATOM 1440 C C . SER A 1 181 ? 19.350 -30.778 7.385 1.00 36.25 181 SER A C 1
ATOM 1442 O O . SER A 1 181 ? 19.789 -31.887 7.673 1.00 36.25 181 SER A O 1
ATOM 1444 N N . LEU A 1 182 ? 18.990 -30.466 6.131 1.00 35.09 182 LEU A N 1
ATOM 1445 C CA . LEU A 1 182 ? 18.961 -31.436 5.020 1.00 35.09 182 LEU A CA 1
ATOM 1446 C C . LEU A 1 182 ? 20.110 -31.307 4.003 1.00 35.09 182 LEU A C 1
ATOM 1448 O O . LEU A 1 182 ? 20.223 -32.148 3.119 1.00 35.09 182 LEU A O 1
ATOM 1452 N N . CYS A 1 183 ? 21.015 -30.336 4.159 1.00 34.75 183 CYS A N 1
ATOM 1453 C CA . CYS A 1 183 ? 22.173 -30.159 3.271 1.00 34.75 183 CYS A CA 1
ATOM 1454 C C . CYS A 1 183 ? 23.508 -30.336 4.013 1.00 34.75 183 CYS A C 1
ATOM 1456 O O . CYS A 1 183 ? 24.370 -29.462 3.986 1.00 34.75 183 CYS A O 1
ATOM 1458 N N . LYS A 1 184 ? 23.692 -31.468 4.702 1.00 36.84 184 LYS A N 1
ATOM 1459 C CA . LYS A 1 184 ? 25.016 -31.952 5.129 1.00 36.84 184 LYS A CA 1
ATOM 1460 C C . LYS A 1 184 ? 25.078 -33.473 4.990 1.00 36.84 184 LYS A C 1
ATOM 1462 O O . LYS A 1 184 ? 24.806 -34.192 5.944 1.00 36.84 184 LYS A O 1
ATOM 1467 N N . GLY A 1 185 ? 25.449 -33.962 3.808 1.00 33.91 185 GLY A N 1
ATOM 1468 C CA . GLY A 1 185 ? 25.773 -35.378 3.626 1.00 33.91 185 GLY A CA 1
ATOM 1469 C C . GLY A 1 185 ? 25.924 -35.807 2.168 1.00 33.91 185 GLY A C 1
ATOM 1470 O O . GLY A 1 185 ? 24.924 -36.014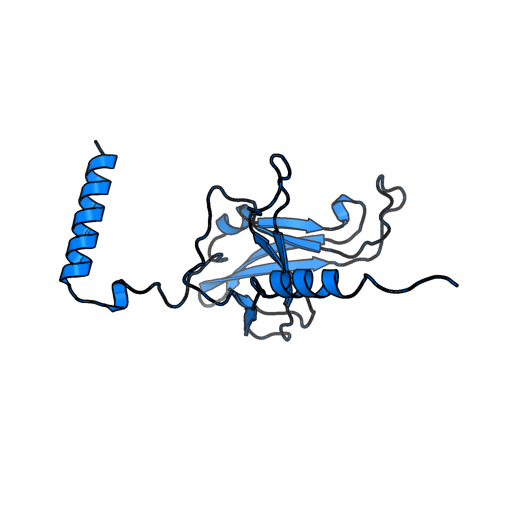 1.494 1.00 33.91 185 GLY A O 1
ATOM 1471 N N . GLY A 1 186 ? 27.174 -36.002 1.735 1.00 28.88 186 GLY A N 1
ATOM 1472 C CA . GLY A 1 186 ? 27.565 -36.648 0.471 1.00 28.88 186 GLY A CA 1
ATOM 1473 C C . GLY A 1 186 ? 27.925 -35.633 -0.619 1.00 28.88 186 GLY A C 1
ATOM 1474 O O . GLY A 1 186 ? 27.088 -34.835 -1.004 1.00 28.88 186 GLY A O 1
ATOM 1475 N N . GLY A 1 187 ? 29.147 -35.526 -1.136 1.00 29.55 187 GLY A N 1
ATOM 1476 C CA . GLY A 1 187 ? 30.209 -36.522 -1.262 1.00 29.55 187 GLY A CA 1
ATOM 1477 C C . GLY A 1 187 ? 30.465 -36.748 -2.753 1.00 29.55 187 GLY A C 1
ATOM 1478 O O . GLY A 1 187 ? 29.627 -37.349 -3.408 1.00 29.55 187 GLY A O 1
ATOM 1479 N N . LEU A 1 188 ? 31.581 -36.195 -3.243 1.00 31.25 188 LEU A N 1
ATOM 1480 C CA . LEU A 1 188 ? 32.303 -36.471 -4.497 1.00 31.25 188 LEU A CA 1
ATOM 1481 C C . LEU A 1 188 ? 31.657 -37.428 -5.524 1.00 31.25 188 LEU A C 1
ATOM 1483 O O . LEU A 1 188 ? 31.589 -38.629 -5.277 1.00 31.25 188 LEU A O 1
ATOM 1487 N N . CYS A 1 189 ? 31.345 -36.893 -6.710 1.00 34.97 189 CYS A N 1
ATOM 1488 C CA . CYS A 1 189 ? 31.908 -37.259 -8.021 1.00 34.97 189 CYS A CA 1
ATOM 1489 C C . CYS A 1 189 ? 31.434 -36.248 -9.074 1.00 34.97 189 CYS A C 1
ATOM 1491 O O . CYS A 1 189 ? 30.236 -35.895 -9.045 1.00 34.97 189 CYS A O 1
#

pLDDT: mean 78.68, std 19.12, range [27.02, 96.69]

Foldseek 3Di:
DPVVVVVVVVVVVVVVVVVVPPVVVVADPPDDDPADQLDPVSVVQKDKDFCVVQQADKDWDWDWDADPVRDIDIDIDIDFDQDGDPPGPHDDPGHGDIDMDGDDDPDDDDCVSDQWDKDWDADPQDKDKDKDWAADPPDDPPDRGTDIFIDIDGHDHDDIDIDIDGRPPDVVVVVVVVVVVPPDDDDDD